Protein AF-A0A929VHF5-F1 (afdb_monomer_lite)

Foldseek 3Di:
DDDDDDDDPDDDDDDDDDDDDPPPPVNPPPDPLLVVLQVLLVLLLVLLVCLACVLLCVQPVVLCVVCVVVVQFDDLVSLVVSLVVLVVVLVVLVPRDLVSNLVNLVVVLVVVDPPDPVNVVVVVVSVVVSVQSVQSSVLSNVLSVLSSVLSVCCNVGGQDPVSVVSSVVSSVVSNVSSVPRRDDD

Secondary structure (DSSP, 8-state):
------------------------GGGG--SHHHHHHHHHHHHHHHHHHHTTTHHHIIIIIHHHHHTTTTTTB--HHHHHHHHHHHHHHHHHHHH--HHHHHHHHHHHHHHH--SSHHHHHHHHHHHHHHHHHHHHHHHHHHHHHHHHHHHHGGGGSB--HHHHHHHHHHHHHHHHHHHHH----

Sequence (185 aa):
MKSKGMVITILAGLILVGCQSQVTTDNRMKDSSLRENALEYDAYRKNVVDSEYTWYSKYINQYLVDIKEDSYKVNPNDIKSLIGELDSKIDEIKKLDTDKIKAAIDRESDAVSKNDKDDTKYKAEIKKVKANIGKNKESMLEILGMIRSGLELGQDGQFDQDDLKKISGIQSSLLKIYDENLKSY

Structure (mmCIF, N/CA/C/O backbone):
data_AF-A0A929VHF5-F1
#
_entry.id   AF-A0A929VHF5-F1
#
loop_
_atom_site.group_PDB
_atom_site.id
_atom_site.type_symbol
_atom_site.label_atom_id
_atom_site.label_alt_id
_atom_site.label_comp_id
_atom_site.label_asym_id
_atom_site.label_entity_id
_atom_site.label_seq_id
_atom_site.pdbx_PDB_ins_code
_atom_site.Cartn_x
_atom_site.Cartn_y
_atom_site.Cartn_z
_atom_site.occupancy
_atom_site.B_iso_or_equiv
_atom_site.auth_seq_id
_atom_site.auth_comp_id
_atom_site.auth_asym_id
_atom_site.auth_atom_id
_atom_site.pdbx_PDB_model_num
ATOM 1 N N . MET A 1 1 ? -19.177 33.542 -23.664 1.00 35.00 1 MET A N 1
ATOM 2 C CA . MET A 1 1 ? -19.050 32.081 -23.463 1.00 35.00 1 MET A CA 1
ATOM 3 C C . MET A 1 1 ? -18.486 31.445 -24.727 1.00 35.00 1 MET A C 1
ATOM 5 O O . MET A 1 1 ? -19.100 31.581 -25.775 1.00 35.00 1 MET A O 1
ATOM 9 N N . LYS A 1 2 ? -17.318 30.797 -24.650 1.00 30.22 2 LYS A N 1
ATOM 10 C CA . LYS A 1 2 ? -16.827 29.846 -25.662 1.00 30.22 2 LYS A CA 1
ATOM 11 C C . LYS A 1 2 ? -16.121 28.713 -24.917 1.00 30.22 2 LYS A C 1
ATOM 13 O O . LYS A 1 2 ? -14.945 28.831 -24.593 1.00 30.22 2 LYS A O 1
ATOM 18 N N . SER A 1 3 ? -16.862 27.660 -24.588 1.00 34.50 3 SER A N 1
ATOM 19 C CA . SER A 1 3 ? -16.294 26.392 -24.136 1.00 34.50 3 SER A CA 1
ATOM 20 C C . SER A 1 3 ? -15.732 25.663 -25.358 1.00 34.50 3 SER A C 1
ATOM 22 O O . SER A 1 3 ? -16.418 25.493 -26.364 1.00 34.50 3 SER A O 1
ATOM 24 N N . LYS A 1 4 ? -14.461 25.261 -25.301 1.00 39.31 4 LYS A N 1
ATOM 25 C CA . LYS A 1 4 ? -13.892 24.287 -26.237 1.00 39.31 4 LYS A CA 1
ATOM 26 C C . LYS A 1 4 ? -13.867 22.947 -25.513 1.00 39.31 4 LYS A C 1
ATOM 28 O O . LYS A 1 4 ? -13.033 22.737 -24.641 1.00 39.31 4 LYS A O 1
ATOM 33 N N . GLY A 1 5 ? -14.844 22.101 -25.833 1.00 34.25 5 GLY A N 1
ATOM 34 C CA . GLY A 1 5 ? -14.931 20.727 -25.355 1.00 34.25 5 GLY A CA 1
ATOM 35 C C . GLY A 1 5 ? -13.856 19.870 -26.014 1.00 34.25 5 GLY A C 1
ATOM 36 O O . GLY A 1 5 ? -13.724 19.852 -27.236 1.00 34.25 5 GLY A O 1
ATOM 37 N N . MET A 1 6 ? -13.070 19.201 -25.180 1.00 35.00 6 MET A N 1
ATOM 38 C CA . MET A 1 6 ? -12.092 18.193 -25.561 1.00 35.00 6 MET A CA 1
ATOM 39 C C . MET A 1 6 ? -12.852 16.903 -25.899 1.00 35.00 6 MET A C 1
ATOM 41 O O . MET A 1 6 ? -13.557 16.359 -25.052 1.00 35.00 6 MET A O 1
ATOM 45 N N . VAL A 1 7 ? -12.761 16.446 -27.149 1.00 36.31 7 VAL A N 1
ATOM 46 C CA . VAL A 1 7 ? -13.340 15.169 -27.584 1.00 36.31 7 VAL A CA 1
ATOM 47 C C . VAL A 1 7 ? -12.366 14.063 -27.190 1.00 36.31 7 VAL A C 1
ATOM 49 O O . VAL A 1 7 ? -11.288 13.942 -27.766 1.00 36.31 7 VAL A O 1
ATOM 52 N N . ILE A 1 8 ? -12.743 13.286 -26.177 1.00 35.72 8 ILE A N 1
ATOM 53 C CA . ILE A 1 8 ? -12.084 12.034 -25.807 1.00 35.72 8 ILE A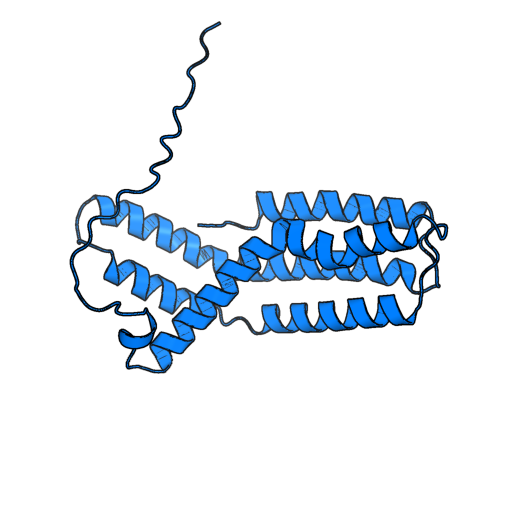 CA 1
ATOM 54 C C . ILE A 1 8 ? -12.595 10.970 -26.777 1.00 35.72 8 ILE A C 1
ATOM 56 O O . ILE A 1 8 ? -13.726 10.499 -26.660 1.00 35.72 8 ILE A O 1
ATOM 60 N N . THR A 1 9 ? -11.782 10.610 -27.766 1.00 40.25 9 THR A N 1
ATOM 61 C CA . THR A 1 9 ? -12.102 9.501 -28.668 1.00 40.25 9 THR A CA 1
ATOM 62 C C . THR A 1 9 ? -11.759 8.188 -27.970 1.00 40.25 9 THR A C 1
ATOM 64 O O . THR A 1 9 ? -10.618 7.733 -27.985 1.00 40.25 9 THR A O 1
ATOM 67 N N . ILE A 1 10 ? -12.769 7.593 -27.337 1.00 39.03 10 ILE A N 1
ATOM 68 C CA . ILE A 1 10 ? -12.766 6.207 -26.865 1.00 39.03 10 ILE A CA 1
ATOM 69 C C . ILE A 1 10 ? -12.702 5.307 -28.103 1.00 39.03 10 ILE A C 1
ATOM 71 O O . ILE A 1 10 ? -13.673 5.215 -28.853 1.00 39.03 10 ILE A O 1
ATOM 75 N N . LEU A 1 11 ? -11.562 4.656 -28.343 1.00 33.69 11 LEU A N 1
ATOM 76 C CA . LEU A 1 11 ? -11.431 3.663 -29.409 1.00 33.69 11 LEU A CA 1
ATOM 77 C C . LEU A 1 11 ? -11.708 2.267 -28.837 1.00 33.69 11 LEU A C 1
ATOM 79 O O . LEU A 1 11 ? -10.804 1.542 -28.425 1.00 33.69 11 LEU A O 1
ATOM 83 N N . ALA A 1 12 ? -12.989 1.906 -28.793 1.00 39.69 12 ALA A N 1
ATOM 84 C CA . ALA A 1 12 ? -13.427 0.539 -28.560 1.00 39.69 12 ALA A CA 1
ATOM 85 C C . ALA A 1 12 ? -13.439 -0.237 -29.891 1.00 39.69 12 ALA A C 1
ATOM 87 O O . ALA A 1 12 ? -14.216 0.074 -30.786 1.00 39.69 12 ALA A O 1
ATOM 88 N N . GLY A 1 13 ? -12.554 -1.236 -29.980 1.00 45.31 13 GLY A N 1
ATOM 89 C CA . GLY A 1 13 ? -12.719 -2.525 -30.664 1.00 45.31 13 GLY A CA 1
ATOM 90 C C . GLY A 1 13 ? -13.093 -2.572 -32.150 1.00 45.31 13 GLY A C 1
ATOM 91 O O . GLY A 1 13 ? -14.247 -2.383 -32.510 1.00 45.31 13 GLY A O 1
ATOM 92 N N . LEU A 1 14 ? -12.173 -3.088 -32.974 1.00 34.84 14 LEU A N 1
ATOM 93 C CA . LEU A 1 14 ? -12.534 -3.999 -34.065 1.00 34.84 14 LEU A CA 1
ATOM 94 C C . LEU A 1 14 ? -11.591 -5.207 -34.075 1.00 34.84 14 LEU A C 1
ATOM 96 O O . LEU A 1 14 ? -10.402 -5.112 -34.369 1.00 34.84 14 LEU A O 1
ATOM 100 N N . ILE A 1 15 ? -12.179 -6.348 -33.727 1.00 45.19 15 ILE A N 1
ATOM 101 C CA . ILE A 1 15 ? -11.661 -7.698 -33.921 1.00 45.19 15 ILE A CA 1
ATOM 102 C C . ILE A 1 15 ? -11.732 -7.996 -35.424 1.00 45.19 15 ILE A C 1
ATOM 104 O O . ILE A 1 15 ? -12.815 -7.966 -36.003 1.00 45.19 15 ILE A O 1
ATOM 108 N N . LEU A 1 16 ? -10.600 -8.336 -36.042 1.00 37.19 16 LEU A N 1
ATOM 109 C CA . LEU A 1 16 ? -10.570 -9.105 -37.285 1.00 37.19 16 LEU A CA 1
ATOM 110 C C . LEU A 1 16 ? -9.766 -10.378 -37.040 1.00 37.19 16 LEU A C 1
ATOM 112 O O . LEU A 1 16 ? -8.583 -10.357 -36.707 1.00 37.19 16 LEU A O 1
ATOM 116 N N . VAL A 1 17 ? -10.488 -11.486 -37.151 1.00 46.38 17 VAL A N 1
ATOM 117 C CA . VAL A 1 17 ? -10.052 -12.855 -36.916 1.00 46.38 17 VAL A CA 1
ATOM 118 C C . VAL A 1 17 ? -9.097 -13.270 -38.033 1.00 46.38 17 VAL A C 1
ATOM 120 O O . VAL A 1 17 ? -9.514 -13.533 -39.156 1.00 46.38 17 VAL A O 1
ATOM 123 N N . GLY A 1 18 ? -7.810 -13.349 -37.709 1.00 30.84 18 GLY A N 1
ATOM 124 C CA . GLY A 1 18 ? -6.845 -14.186 -38.408 1.00 30.84 18 GLY A CA 1
ATOM 125 C C . GLY A 1 18 ? -6.349 -15.231 -37.418 1.00 30.84 18 GLY A C 1
ATOM 126 O O . GLY A 1 18 ? -5.731 -14.875 -36.418 1.00 30.84 18 GLY A O 1
ATOM 127 N N . CYS A 1 19 ? -6.651 -16.507 -37.664 1.00 39.44 19 CYS A N 1
ATOM 128 C CA . CYS A 1 19 ? -6.093 -17.636 -36.923 1.00 39.44 19 CYS A CA 1
ATOM 129 C C . CYS A 1 19 ? -4.562 -17.654 -37.053 1.00 39.44 19 CYS A C 1
ATOM 131 O O . CYS A 1 19 ? -4.000 -18.339 -37.900 1.00 39.44 19 CYS A O 1
ATOM 133 N N . GLN A 1 20 ? -3.875 -16.934 -36.178 1.00 33.56 20 GLN A N 1
ATOM 134 C CA . GLN A 1 20 ? -2.571 -17.339 -35.689 1.00 33.56 20 GLN A CA 1
ATOM 135 C C . GLN A 1 20 ? -2.754 -17.621 -34.210 1.00 33.56 20 GLN A C 1
ATOM 137 O O . GLN A 1 20 ? -3.308 -16.800 -33.483 1.00 33.56 20 GLN A O 1
ATOM 142 N N . SER A 1 21 ? -2.374 -18.837 -33.820 1.00 33.28 21 SER A N 1
ATOM 143 C CA . SER A 1 21 ? -2.321 -19.345 -32.450 1.00 33.28 21 SER A CA 1
ATOM 144 C C . SER A 1 21 ? -2.238 -18.224 -31.416 1.00 33.28 21 SER A C 1
ATOM 146 O O . SER A 1 21 ? -1.318 -17.407 -31.496 1.00 33.28 21 SER A O 1
ATOM 148 N N . GLN A 1 22 ? -3.159 -18.205 -30.448 1.00 37.81 22 GLN A N 1
ATOM 149 C CA . GLN A 1 22 ? -3.020 -17.399 -29.238 1.00 37.81 22 GLN A CA 1
ATOM 150 C C . GLN A 1 22 ? -1.663 -17.718 -28.610 1.00 37.81 22 GLN A C 1
ATOM 152 O O . GLN A 1 22 ? -1.491 -18.704 -27.897 1.00 37.81 22 GLN A O 1
ATOM 157 N N . VAL A 1 23 ? -0.674 -16.883 -28.906 1.00 38.78 23 VAL A N 1
ATOM 158 C CA . VAL A 1 23 ? 0.553 -16.816 -28.136 1.00 38.78 23 VAL A CA 1
ATOM 159 C C . VAL A 1 23 ? 0.146 -16.065 -26.881 1.00 38.78 23 VAL A C 1
ATOM 161 O O . VAL A 1 23 ? 0.217 -14.839 -26.823 1.00 38.78 23 VAL A O 1
ATOM 164 N N . THR A 1 24 ? -0.379 -16.805 -25.906 1.00 39.81 24 THR A N 1
ATOM 165 C CA . THR A 1 24 ? -0.487 -16.311 -24.538 1.00 39.81 24 THR A CA 1
ATOM 166 C C . THR A 1 24 ? 0.893 -15.791 -24.141 1.00 39.81 24 THR A C 1
ATOM 168 O O . THR A 1 24 ? 1.917 -16.345 -24.548 1.00 39.81 24 THR A O 1
ATOM 171 N N . THR A 1 25 ? 0.942 -14.692 -23.396 1.00 46.59 25 THR A N 1
ATOM 172 C CA . THR A 1 25 ? 2.176 -14.024 -22.946 1.00 46.59 25 THR A CA 1
ATOM 173 C C . THR A 1 25 ? 3.191 -15.010 -22.336 1.00 46.59 25 THR A C 1
ATOM 175 O O . THR A 1 25 ? 4.399 -14.818 -22.460 1.00 46.59 25 THR A O 1
ATOM 178 N N . ASP A 1 26 ? 2.692 -16.131 -21.806 1.00 46.38 26 ASP A N 1
ATOM 179 C CA . ASP A 1 26 ? 3.427 -17.300 -21.312 1.00 46.38 26 ASP A CA 1
ATOM 180 C C . ASP A 1 26 ? 4.389 -17.940 -22.340 1.00 46.38 26 ASP A C 1
ATOM 182 O O . ASP A 1 26 ? 5.502 -18.329 -21.999 1.00 46.38 26 ASP A O 1
ATOM 186 N N . ASN A 1 27 ? 4.029 -17.989 -23.627 1.00 41.09 27 ASN A N 1
ATOM 187 C CA . ASN A 1 27 ? 4.840 -18.648 -24.662 1.00 41.09 27 ASN A CA 1
ATOM 188 C C . ASN A 1 27 ? 5.967 -17.769 -25.244 1.00 41.09 27 ASN A C 1
ATOM 190 O O . ASN A 1 27 ? 6.777 -18.260 -26.035 1.00 41.09 27 ASN A O 1
ATOM 194 N N . ARG A 1 28 ? 6.054 -16.479 -24.877 1.00 48.03 28 ARG A N 1
ATOM 195 C CA . ARG A 1 28 ? 7.104 -15.553 -25.360 1.00 48.03 28 ARG A CA 1
ATOM 196 C C . ARG A 1 28 ? 8.326 -15.448 -24.445 1.00 48.03 28 ARG A C 1
ATOM 198 O O . ARG A 1 28 ? 9.359 -14.952 -24.892 1.00 48.03 28 ARG A O 1
ATOM 205 N N . MET A 1 29 ? 8.253 -15.921 -23.202 1.00 54.25 29 MET A N 1
ATOM 206 C CA . MET A 1 29 ? 9.349 -15.814 -22.232 1.00 54.25 29 MET A CA 1
ATOM 207 C C . MET A 1 29 ? 9.887 -17.199 -21.864 1.00 54.25 29 MET A C 1
ATOM 209 O O . MET A 1 29 ? 9.527 -17.774 -20.845 1.00 54.25 29 MET A O 1
ATOM 213 N N . LYS A 1 30 ? 10.786 -17.735 -22.702 1.00 58.62 30 LYS A N 1
ATOM 214 C CA . LYS A 1 30 ? 11.552 -18.962 -22.396 1.00 58.62 30 LYS A CA 1
ATOM 215 C C . LYS A 1 30 ? 12.600 -18.771 -21.287 1.00 58.62 30 LYS A C 1
ATOM 217 O O . LYS A 1 30 ? 13.178 -19.750 -20.833 1.00 58.62 30 LYS A O 1
ATOM 222 N N . ASP A 1 31 ? 12.855 -17.531 -20.880 1.00 73.38 31 ASP A N 1
ATOM 223 C CA . ASP A 1 31 ? 13.838 -17.164 -19.862 1.00 73.38 31 ASP A CA 1
ATOM 224 C C . ASP A 1 31 ? 13.127 -16.842 -18.541 1.00 73.38 31 ASP A C 1
ATOM 226 O O . ASP A 1 31 ? 12.270 -15.952 -18.478 1.00 73.38 31 ASP A O 1
ATOM 230 N N . SER A 1 32 ? 13.485 -17.582 -17.492 1.00 75.12 32 SER A N 1
ATOM 231 C CA . SER A 1 32 ? 12.892 -17.470 -16.161 1.00 75.12 32 SER A CA 1
ATOM 232 C C . SER A 1 32 ? 13.081 -16.088 -15.540 1.00 75.12 32 SER A C 1
ATOM 234 O O . SER A 1 32 ? 12.165 -15.603 -14.882 1.00 75.12 32 SER A O 1
ATOM 236 N N . SER A 1 33 ? 14.215 -15.424 -15.784 1.00 78.56 33 SER A N 1
ATOM 237 C CA . SER A 1 33 ? 14.493 -14.097 -15.220 1.00 78.56 33 SER A CA 1
ATOM 238 C C . SER A 1 33 ? 13.604 -13.024 -15.848 1.00 78.56 33 SER A C 1
ATOM 240 O O . SER A 1 33 ? 13.108 -12.122 -15.176 1.00 78.56 33 SER A O 1
ATOM 242 N N . LEU A 1 34 ? 13.335 -13.149 -17.146 1.00 81.88 34 LEU A N 1
ATOM 243 C CA . LEU A 1 34 ? 12.497 -12.199 -17.873 1.00 81.88 34 LEU A CA 1
ATOM 244 C C . LEU A 1 34 ? 11.027 -12.322 -17.473 1.00 81.88 34 LEU A C 1
ATOM 246 O O . LEU A 1 34 ? 10.338 -11.308 -17.350 1.00 81.88 34 LEU A O 1
ATOM 250 N N . ARG A 1 35 ? 10.575 -13.554 -17.221 1.00 83.06 35 ARG A N 1
ATOM 251 C CA . ARG A 1 35 ? 9.251 -13.830 -16.657 1.00 83.06 35 ARG A CA 1
ATOM 252 C C . ARG A 1 35 ? 9.115 -13.259 -15.249 1.00 83.06 35 ARG A C 1
ATOM 254 O O . ARG A 1 35 ? 8.101 -12.643 -14.947 1.00 83.06 35 ARG A O 1
ATOM 261 N N . GLU A 1 36 ? 10.125 -13.449 -14.407 1.00 86.56 36 GLU A N 1
ATOM 262 C CA . GLU A 1 36 ? 10.135 -12.930 -13.039 1.00 86.56 36 GLU A CA 1
ATOM 263 C C . GLU A 1 36 ? 10.023 -11.400 -13.011 1.00 86.56 36 GLU A C 1
ATOM 265 O O . GLU A 1 36 ? 9.158 -10.864 -12.325 1.00 86.56 36 GLU A O 1
ATOM 270 N N . ASN A 1 37 ? 10.806 -10.696 -13.833 1.00 89.31 37 ASN A N 1
ATOM 271 C CA . ASN A 1 37 ? 10.740 -9.235 -13.918 1.00 89.31 37 ASN A CA 1
ATOM 272 C C . ASN A 1 37 ? 9.358 -8.737 -14.374 1.00 89.31 37 ASN A C 1
ATOM 274 O O . ASN A 1 37 ? 8.854 -7.745 -13.848 1.00 89.31 37 ASN A O 1
ATOM 278 N N . ALA A 1 38 ? 8.736 -9.420 -15.341 1.00 85.94 38 ALA A N 1
ATOM 279 C CA . ALA A 1 38 ? 7.400 -9.067 -15.817 1.00 85.94 38 ALA A CA 1
ATOM 280 C C . ALA A 1 38 ? 6.331 -9.253 -14.731 1.00 85.94 38 ALA A C 1
ATOM 282 O O . ALA A 1 38 ? 5.510 -8.362 -14.529 1.00 85.94 38 ALA A O 1
ATOM 283 N N . LEU A 1 39 ? 6.383 -10.368 -13.993 1.00 88.50 39 LEU A N 1
ATOM 284 C CA . LEU A 1 39 ? 5.479 -10.616 -12.867 1.00 88.50 39 LEU A CA 1
ATOM 285 C C . LEU A 1 39 ? 5.643 -9.561 -11.767 1.00 88.50 39 LEU A C 1
ATOM 287 O O . LEU A 1 39 ? 4.648 -9.085 -11.225 1.00 88.50 39 LEU A O 1
ATOM 291 N N . GLU A 1 40 ? 6.881 -9.158 -11.477 1.00 90.50 40 GLU A N 1
ATOM 292 C CA . GLU A 1 40 ? 7.173 -8.108 -10.500 1.00 90.50 40 GLU A CA 1
ATOM 293 C C . GLU A 1 40 ? 6.571 -6.760 -10.920 1.00 90.50 40 GLU A C 1
ATOM 295 O O . GLU A 1 40 ? 5.966 -6.040 -10.121 1.00 90.50 40 GLU A O 1
ATOM 300 N N . TYR A 1 41 ? 6.693 -6.423 -12.205 1.00 91.00 41 TYR A N 1
ATOM 301 C CA . TYR A 1 41 ? 6.122 -5.201 -12.753 1.00 91.00 41 TYR A CA 1
ATOM 302 C C . TYR A 1 41 ? 4.589 -5.227 -12.784 1.00 91.00 41 TYR A C 1
ATOM 304 O O . TYR A 1 41 ? 3.957 -4.224 -12.444 1.00 91.00 41 TYR A O 1
ATOM 312 N N . ASP A 1 42 ? 3.975 -6.365 -13.110 1.00 88.94 42 ASP A N 1
ATOM 313 C CA . ASP A 1 42 ? 2.523 -6.546 -13.037 1.00 88.94 42 ASP A CA 1
ATOM 314 C C . ASP A 1 42 ? 2.003 -6.393 -11.606 1.00 88.94 42 ASP A C 1
ATOM 316 O O . ASP A 1 42 ? 1.022 -5.677 -11.378 1.00 88.94 42 ASP A O 1
ATOM 320 N N . ALA A 1 43 ? 2.689 -7.001 -10.634 1.00 90.69 43 ALA A N 1
ATOM 321 C CA . ALA A 1 43 ? 2.373 -6.841 -9.220 1.00 90.69 43 ALA A CA 1
ATOM 322 C C . ALA A 1 43 ? 2.471 -5.369 -8.796 1.00 90.69 43 ALA A C 1
ATOM 324 O O . ALA A 1 43 ? 1.555 -4.848 -8.160 1.00 90.69 43 ALA A O 1
ATOM 325 N N . TYR A 1 44 ? 3.534 -4.668 -9.195 1.00 92.25 44 TYR A N 1
ATOM 326 C CA . TYR A 1 44 ? 3.684 -3.236 -8.938 1.00 92.25 44 TYR A CA 1
ATOM 327 C C . TYR A 1 44 ? 2.543 -2.407 -9.543 1.00 92.25 44 TYR A C 1
ATOM 329 O O . TYR A 1 44 ? 1.924 -1.622 -8.826 1.00 92.25 44 TYR A O 1
ATOM 337 N N . ARG A 1 45 ? 2.222 -2.590 -10.833 1.00 90.62 45 ARG A N 1
ATOM 338 C CA . ARG A 1 45 ? 1.147 -1.836 -11.505 1.00 90.62 45 ARG A CA 1
ATOM 339 C C . ARG A 1 45 ? -0.195 -2.049 -10.824 1.00 90.62 45 ARG A C 1
ATOM 341 O O . ARG A 1 45 ? -0.903 -1.081 -10.559 1.00 90.62 45 ARG A O 1
ATOM 348 N N . LYS A 1 46 ? -0.523 -3.305 -10.516 1.00 90.69 46 LYS A N 1
ATOM 349 C CA . LYS A 1 46 ? -1.754 -3.649 -9.805 1.00 90.69 46 LYS A CA 1
ATOM 350 C C . LYS A 1 46 ? -1.813 -2.958 -8.445 1.00 90.69 46 LYS A C 1
ATOM 352 O O . LYS A 1 46 ? -2.836 -2.383 -8.104 1.00 90.69 46 LYS A O 1
ATOM 357 N N . ASN A 1 47 ? -0.713 -2.974 -7.698 1.00 90.69 47 ASN A N 1
ATOM 358 C CA . ASN A 1 47 ? -0.650 -2.351 -6.382 1.00 90.69 47 ASN A CA 1
ATOM 359 C C . ASN A 1 47 ? -0.779 -0.828 -6.428 1.00 90.69 47 ASN A C 1
ATOM 361 O O . ASN A 1 47 ? -1.468 -0.270 -5.582 1.00 90.69 47 ASN A O 1
ATOM 365 N N . VAL A 1 48 ? -0.201 -0.164 -7.434 1.00 88.25 48 VAL A N 1
ATOM 366 C CA . VAL A 1 48 ? -0.423 1.275 -7.644 1.00 88.25 48 VAL A CA 1
ATOM 367 C C . VAL A 1 48 ? -1.911 1.552 -7.851 1.00 88.25 48 VAL A C 1
ATOM 369 O O . VAL A 1 48 ? -2.453 2.411 -7.170 1.00 88.25 48 VAL A O 1
ATOM 372 N N . VAL A 1 49 ? -2.595 0.792 -8.710 1.00 86.19 49 VAL A N 1
ATOM 373 C CA . VAL A 1 49 ? -4.041 0.966 -8.947 1.00 86.19 49 VAL A CA 1
ATOM 374 C C . VAL A 1 49 ? -4.865 0.673 -7.688 1.00 86.19 49 VAL A C 1
ATOM 376 O O . VAL A 1 49 ? -5.719 1.466 -7.303 1.00 86.19 49 VAL A O 1
ATOM 379 N N . ASP A 1 50 ? -4.597 -0.441 -7.005 1.00 87.69 50 ASP A N 1
ATOM 380 C CA . ASP A 1 50 ? -5.355 -0.833 -5.812 1.00 87.69 50 ASP A CA 1
ATOM 381 C C . ASP A 1 50 ? -5.125 0.124 -4.620 1.00 87.69 50 ASP A C 1
ATOM 383 O O . ASP A 1 50 ? -5.964 0.216 -3.719 1.00 87.69 50 ASP A O 1
ATOM 387 N N . SER A 1 51 ? -4.005 0.851 -4.604 1.00 83.31 51 SER A N 1
ATOM 388 C CA . SER A 1 51 ? -3.667 1.779 -3.520 1.00 83.31 51 SER A CA 1
ATOM 389 C C . SER A 1 51 ? -4.522 3.045 -3.462 1.00 83.31 51 SER A C 1
ATOM 391 O O . SER A 1 51 ? -4.441 3.755 -2.466 1.00 83.31 51 SER A O 1
ATOM 393 N N . GLU A 1 52 ? -5.356 3.305 -4.474 1.00 79.19 52 GLU A N 1
ATOM 394 C CA . GLU A 1 52 ? -6.267 4.453 -4.513 1.00 79.19 52 GLU A CA 1
ATOM 395 C C . GLU A 1 52 ? -7.356 4.359 -3.425 1.00 79.19 52 GLU A C 1
ATOM 397 O O . GLU A 1 52 ? -7.169 4.743 -2.272 1.00 79.19 52 GLU A O 1
ATOM 402 N N . TYR A 1 53 ? -8.518 3.810 -3.776 1.00 78.25 53 TYR A N 1
ATOM 403 C CA . TYR A 1 53 ? -9.630 3.607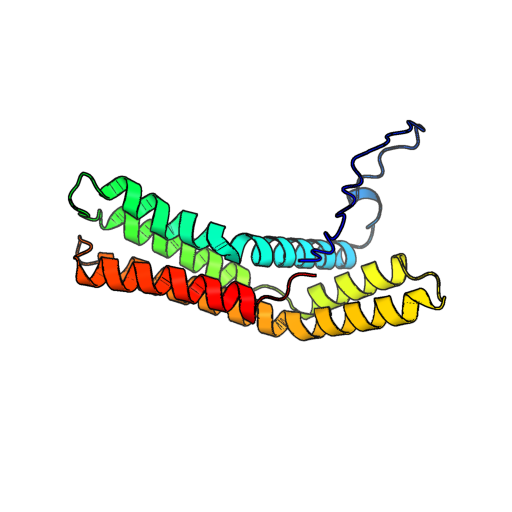 -2.855 1.00 78.25 53 TYR A CA 1
ATOM 404 C C . TYR A 1 53 ? -9.825 2.142 -2.494 1.00 78.25 53 TYR A C 1
ATOM 406 O O . TYR A 1 53 ? -10.502 1.854 -1.507 1.00 78.25 53 TYR A O 1
ATOM 414 N N . THR A 1 54 ? -9.249 1.205 -3.253 1.00 90.44 54 THR A N 1
ATOM 415 C CA . THR A 1 54 ? -9.526 -0.224 -3.075 1.00 90.44 54 THR A CA 1
ATOM 416 C C . THR A 1 54 ? -9.069 -0.698 -1.699 1.00 90.44 54 THR A C 1
ATOM 418 O O . THR A 1 54 ? -9.846 -1.339 -0.994 1.00 90.44 54 THR A O 1
ATOM 421 N N . TRP A 1 55 ? -7.855 -0.347 -1.263 1.00 93.81 55 TRP A N 1
ATOM 422 C CA . TRP A 1 55 ? -7.364 -0.747 0.062 1.00 93.81 55 TRP A CA 1
ATOM 423 C C . TRP A 1 55 ? -8.131 -0.088 1.206 1.00 93.81 55 TRP A C 1
ATOM 425 O O . TRP A 1 55 ? -8.550 -0.788 2.125 1.00 93.81 55 TRP A O 1
ATOM 435 N N . TYR A 1 56 ? -8.369 1.226 1.144 1.00 90.81 56 TYR A N 1
ATOM 436 C CA . TYR A 1 56 ? -9.173 1.909 2.163 1.00 90.81 56 TYR A CA 1
ATOM 437 C C . TYR A 1 56 ? -10.578 1.310 2.252 1.00 90.81 56 TYR A C 1
ATOM 439 O O . TYR A 1 56 ? -11.072 1.022 3.345 1.00 90.81 56 TYR A O 1
ATOM 447 N N . SER A 1 57 ? -11.205 1.074 1.096 1.00 89.56 57 SER A N 1
ATOM 448 C CA . SER A 1 57 ? -12.542 0.509 1.042 1.00 89.56 57 SER A CA 1
ATOM 449 C C . SER A 1 57 ? -12.580 -0.899 1.625 1.00 89.56 57 SER A C 1
ATOM 451 O O . SER A 1 57 ? -13.476 -1.204 2.408 1.00 89.56 57 SER A O 1
ATOM 453 N N . LYS A 1 58 ? -11.598 -1.735 1.264 1.00 92.38 58 LYS A N 1
ATOM 454 C CA . LYS A 1 58 ? -11.479 -3.115 1.737 1.00 92.38 58 LYS A CA 1
ATOM 455 C C . LYS A 1 58 ? -11.304 -3.176 3.254 1.00 92.38 58 LYS A C 1
ATOM 457 O O . LYS A 1 58 ? -12.001 -3.944 3.903 1.00 92.38 58 LYS A O 1
ATOM 462 N N . TYR A 1 59 ? -10.352 -2.420 3.800 1.00 92.56 59 TYR A N 1
ATOM 463 C CA . TYR A 1 59 ? -9.925 -2.605 5.187 1.00 92.56 59 TYR A CA 1
ATOM 464 C C . TYR A 1 59 ? -10.728 -1.773 6.187 1.00 92.56 59 TYR A C 1
ATOM 466 O O . TYR A 1 59 ? -11.024 -2.269 7.266 1.00 92.56 59 TYR A O 1
ATOM 474 N N . ILE A 1 60 ? -11.087 -0.531 5.848 1.00 91.75 60 ILE A N 1
ATOM 475 C CA . ILE A 1 60 ? -11.771 0.384 6.774 1.00 91.75 60 ILE A CA 1
ATOM 476 C C . ILE A 1 60 ? -13.238 0.565 6.399 1.00 91.75 60 ILE A C 1
ATOM 478 O O . ILE A 1 60 ? -14.107 0.310 7.227 1.00 91.75 60 ILE A O 1
ATOM 482 N N . ASN A 1 61 ? -13.530 1.032 5.180 1.00 92.44 61 ASN A N 1
ATOM 483 C CA . ASN A 1 61 ? -14.880 1.505 4.850 1.00 92.44 61 ASN A CA 1
ATOM 484 C C . ASN A 1 61 ? -15.926 0.396 4.982 1.00 92.44 61 ASN A C 1
ATOM 486 O O . ASN A 1 61 ? -16.956 0.602 5.614 1.00 92.44 61 ASN A O 1
ATOM 490 N N . GLN A 1 62 ? -15.649 -0.780 4.409 1.00 92.88 62 GLN A N 1
ATOM 491 C CA . GLN A 1 62 ? -16.576 -1.905 4.478 1.00 92.88 62 GLN A CA 1
ATOM 492 C C . GLN A 1 62 ? -16.817 -2.325 5.930 1.00 92.88 62 GLN A C 1
ATOM 494 O O . GLN A 1 62 ? -17.964 -2.451 6.342 1.00 92.88 62 GLN A O 1
ATOM 499 N N . TYR A 1 63 ? -15.752 -2.427 6.728 1.00 93.31 63 TYR A N 1
ATOM 500 C CA . TYR A 1 63 ? -15.873 -2.792 8.135 1.00 93.31 63 TYR A CA 1
ATOM 501 C C . TYR A 1 63 ? -16.707 -1.777 8.930 1.00 93.31 63 TYR A C 1
ATOM 503 O O . TYR A 1 63 ? -17.596 -2.168 9.679 1.00 93.31 63 TYR A O 1
ATOM 511 N N . LEU A 1 64 ? -16.487 -0.472 8.724 1.00 93.44 64 LEU A N 1
ATOM 512 C CA . LEU A 1 64 ? -17.287 0.581 9.361 1.00 93.44 64 LEU A CA 1
ATOM 513 C C . LEU A 1 64 ? -18.764 0.537 8.961 1.00 93.44 64 LEU A C 1
ATOM 515 O O . LEU A 1 64 ? -19.622 0.857 9.782 1.00 93.44 64 LEU A O 1
ATOM 519 N N . VAL A 1 65 ? -19.064 0.181 7.709 1.00 94.50 65 VAL A N 1
ATOM 520 C CA . VAL A 1 65 ? -20.441 -0.019 7.241 1.00 94.50 65 VAL A CA 1
ATOM 521 C C . VAL A 1 65 ? -21.082 -1.196 7.971 1.00 94.50 65 VAL A C 1
ATOM 523 O O . VAL A 1 65 ? -22.209 -1.057 8.446 1.00 94.50 65 VAL A O 1
ATOM 526 N N . ASP A 1 66 ? -20.359 -2.306 8.109 1.00 93.62 66 ASP A N 1
ATOM 527 C CA . ASP A 1 66 ? -20.872 -3.543 8.700 1.00 93.62 66 ASP A CA 1
ATOM 528 C C . ASP A 1 66 ? -21.220 -3.382 10.191 1.00 93.62 66 ASP A C 1
ATOM 530 O O . ASP A 1 66 ? -22.226 -3.918 10.649 1.00 93.62 66 ASP A O 1
ATOM 534 N N . ILE A 1 67 ? -20.448 -2.589 10.943 1.00 94.31 67 ILE A N 1
ATOM 535 C CA . ILE A 1 67 ? -20.656 -2.381 12.392 1.00 94.31 67 ILE A CA 1
ATOM 536 C C . ILE A 1 67 ? -21.496 -1.141 12.738 1.00 94.31 67 ILE A C 1
ATOM 538 O O . ILE A 1 67 ? -21.681 -0.813 13.914 1.00 94.31 67 ILE A O 1
ATOM 542 N N . LYS A 1 68 ? -21.983 -0.401 11.734 1.00 94.00 68 LYS A N 1
ATOM 543 C CA . LYS A 1 68 ? -22.688 0.873 11.943 1.00 94.00 68 LYS A CA 1
ATOM 544 C C . LYS A 1 68 ? -23.957 0.710 12.782 1.00 94.00 68 LYS A C 1
ATOM 546 O O . LYS A 1 68 ? -24.196 1.505 13.691 1.00 94.00 68 LYS A O 1
ATOM 551 N N . GLU A 1 69 ? -24.759 -0.308 12.480 1.00 93.69 69 GLU A N 1
ATOM 552 C CA . GLU A 1 69 ? -26.012 -0.593 13.197 1.00 93.69 69 GLU A CA 1
ATOM 553 C C . GLU A 1 69 ? -25.750 -1.044 14.645 1.00 93.69 69 GLU A C 1
ATOM 555 O O . GLU A 1 69 ? -26.541 -0.760 15.544 1.00 93.69 69 GLU A O 1
ATOM 560 N N . ASP A 1 70 ? -24.571 -1.614 14.906 1.00 93.38 70 ASP A N 1
ATOM 561 C CA . ASP A 1 70 ? -24.105 -1.992 16.243 1.00 93.38 70 ASP A CA 1
ATOM 562 C C . ASP A 1 70 ? -23.462 -0.823 17.006 1.00 93.38 70 ASP A C 1
ATOM 564 O O . ASP A 1 70 ? -22.711 -1.016 17.966 1.00 93.38 70 ASP A O 1
ATOM 568 N N . SER A 1 71 ? -23.776 0.417 16.610 1.00 93.81 71 SER A N 1
ATOM 569 C CA . SER A 1 71 ? -23.224 1.641 17.205 1.00 93.81 71 SER A CA 1
ATOM 570 C C . SE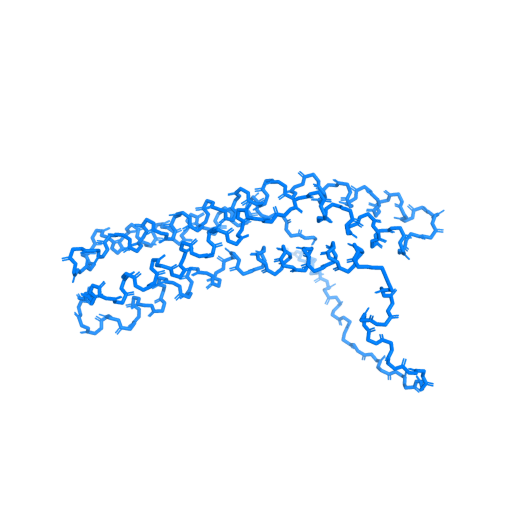R A 1 71 ? -21.693 1.668 17.182 1.00 93.81 71 SER A C 1
ATOM 572 O O . SER A 1 71 ? -21.072 2.150 18.126 1.00 93.81 71 SER A O 1
ATOM 574 N N . TYR A 1 72 ? -21.095 1.127 16.116 1.00 95.62 72 TYR A N 1
ATOM 575 C CA . TYR A 1 72 ? -19.646 1.033 15.926 1.00 95.62 72 TYR A CA 1
ATOM 576 C C . TYR A 1 72 ? -18.907 0.235 17.006 1.00 95.62 72 TYR A C 1
ATOM 578 O O . TYR A 1 72 ? -17.710 0.436 17.227 1.00 95.62 72 TYR A O 1
ATOM 586 N N . LYS A 1 73 ? -19.596 -0.699 17.670 1.00 96.69 73 LYS A N 1
ATOM 587 C CA . LYS A 1 73 ? -18.934 -1.697 18.510 1.00 96.69 73 LYS A CA 1
ATOM 588 C C . LYS A 1 73 ? -18.074 -2.603 17.645 1.00 96.69 73 LYS A C 1
ATOM 590 O O . LYS A 1 73 ? -18.495 -3.079 16.596 1.00 96.69 73 LYS A O 1
ATOM 595 N N . VAL A 1 74 ? -16.866 -2.852 18.118 1.00 95.62 74 VAL A N 1
ATOM 596 C CA . VAL A 1 74 ? -15.857 -3.612 17.400 1.00 95.62 74 VAL A CA 1
ATOM 597 C C . VAL A 1 74 ? -15.729 -4.993 18.013 1.00 95.62 74 VAL A C 1
ATOM 599 O O . VAL A 1 74 ? -15.553 -5.145 19.221 1.00 95.62 74 VAL A O 1
ATOM 602 N N . ASN A 1 75 ? -15.729 -6.009 17.157 1.00 94.12 75 ASN A N 1
ATOM 603 C CA . ASN A 1 75 ? -15.247 -7.325 17.530 1.00 94.12 75 ASN A CA 1
ATOM 604 C C . ASN A 1 75 ? -13.705 -7.328 17.492 1.00 94.12 75 ASN A C 1
ATOM 606 O O . ASN A 1 75 ? -13.116 -7.158 16.419 1.00 94.12 75 ASN A O 1
ATOM 610 N N . PRO A 1 76 ? -13.016 -7.559 18.626 1.00 91.50 76 PRO A N 1
ATOM 611 C CA . PRO A 1 76 ? -11.555 -7.522 18.667 1.00 91.50 76 PRO A CA 1
ATOM 612 C C . PRO A 1 76 ? -10.882 -8.551 17.750 1.00 91.50 76 PRO A C 1
ATOM 614 O O . PRO A 1 76 ? -9.746 -8.342 17.324 1.00 91.50 76 PRO A O 1
ATOM 617 N N . ASN A 1 77 ? -11.552 -9.669 17.451 1.00 94.38 77 ASN A N 1
ATOM 618 C CA . ASN A 1 77 ? -11.013 -10.683 16.545 1.00 94.38 77 ASN A CA 1
ATOM 619 C C . ASN A 1 77 ? -11.030 -10.208 15.089 1.00 94.38 77 ASN A C 1
ATOM 621 O O . ASN A 1 77 ? -10.070 -10.466 14.364 1.00 94.38 77 ASN A O 1
ATOM 625 N N . ASP A 1 78 ? -12.063 -9.464 14.691 1.00 93.88 78 ASP A N 1
ATOM 626 C CA . ASP A 1 78 ? -12.202 -8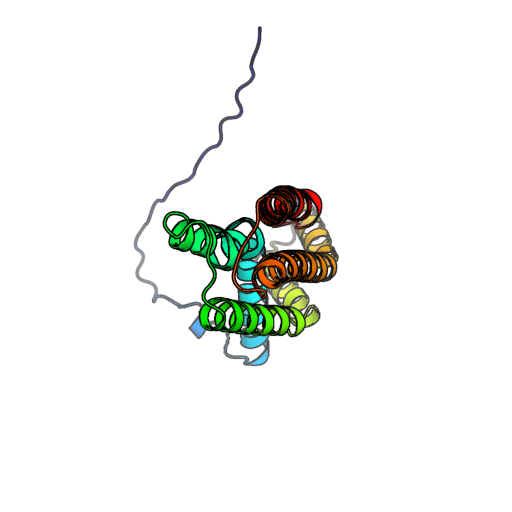.961 13.324 1.00 93.88 78 ASP A CA 1
ATOM 627 C C . ASP A 1 78 ? -11.142 -7.888 13.049 1.00 93.88 78 ASP A C 1
ATOM 629 O O . ASP A 1 78 ? -10.408 -7.987 12.065 1.00 93.88 78 ASP A O 1
ATOM 633 N N . ILE A 1 79 ? -10.942 -6.943 13.979 1.00 94.31 79 ILE A N 1
ATOM 634 C CA . ILE A 1 79 ? -9.858 -5.949 13.869 1.00 94.31 79 ILE A CA 1
ATOM 635 C C . ILE A 1 79 ? -8.477 -6.605 13.839 1.00 94.31 79 ILE A C 1
ATOM 637 O O . ILE A 1 79 ? -7.644 -6.229 13.015 1.00 94.31 79 ILE A O 1
ATOM 641 N N . LYS A 1 80 ? -8.211 -7.607 14.687 1.00 94.38 80 LYS A N 1
ATOM 642 C CA . LYS A 1 80 ? -6.930 -8.333 14.646 1.00 94.38 80 LYS A CA 1
ATOM 643 C C . LYS A 1 80 ? -6.710 -9.031 13.306 1.00 94.38 80 LYS A C 1
ATOM 645 O O . LYS A 1 80 ? -5.593 -8.998 12.793 1.00 94.38 80 LYS A O 1
ATOM 650 N N . SER A 1 81 ? -7.754 -9.637 12.740 1.00 95.88 81 SER A N 1
ATOM 651 C CA . SER A 1 81 ? -7.685 -10.275 11.423 1.00 95.88 81 SER A CA 1
ATOM 652 C C . SER A 1 81 ? -7.385 -9.253 10.325 1.00 95.88 81 SER A C 1
ATOM 654 O O . SER A 1 81 ? -6.457 -9.451 9.543 1.00 95.88 81 SER A O 1
ATOM 656 N N . LEU A 1 82 ? -8.103 -8.124 10.309 1.00 96.00 82 LEU A N 1
ATOM 657 C CA . LEU A 1 82 ? -7.898 -7.047 9.336 1.00 96.00 82 LEU A CA 1
ATOM 658 C C . LEU A 1 82 ? -6.489 -6.450 9.423 1.00 96.00 82 LEU A C 1
ATOM 660 O O . LEU A 1 82 ? -5.852 -6.236 8.393 1.00 96.00 82 LEU A O 1
ATOM 664 N N . ILE A 1 83 ? -5.973 -6.232 10.637 1.00 96.31 83 ILE A N 1
ATOM 665 C CA . ILE A 1 83 ? -4.592 -5.777 10.844 1.00 96.31 83 ILE A CA 1
ATOM 666 C C . ILE A 1 83 ? -3.596 -6.819 10.319 1.00 96.31 83 ILE A C 1
ATOM 668 O O . ILE A 1 83 ? -2.654 -6.447 9.627 1.00 96.31 83 ILE A O 1
ATOM 672 N N . GLY A 1 84 ? -3.813 -8.114 10.566 1.00 96.94 84 GLY A N 1
ATOM 673 C CA . GLY A 1 84 ? -2.939 -9.175 10.051 1.00 96.94 84 GLY A CA 1
ATOM 674 C C . GLY A 1 84 ? -2.914 -9.264 8.518 1.00 96.94 84 GLY A C 1
ATOM 675 O O . GLY A 1 84 ? -1.849 -9.444 7.916 1.00 96.94 84 GLY A O 1
ATOM 676 N N . GLU A 1 85 ? -4.065 -9.090 7.862 1.00 97.00 85 GLU A N 1
ATOM 677 C CA . GLU A 1 85 ? -4.131 -8.979 6.399 1.00 97.00 85 GLU A CA 1
ATOM 678 C C . GLU A 1 85 ? -3.384 -7.743 5.885 1.00 97.00 85 GLU A C 1
ATOM 680 O O . GLU A 1 85 ? -2.659 -7.815 4.888 1.00 97.00 85 GLU A O 1
ATOM 685 N N . LEU A 1 86 ? -3.547 -6.610 6.569 1.00 96.44 86 LEU A N 1
ATOM 686 C CA . LEU A 1 86 ? -2.901 -5.359 6.204 1.00 96.44 86 LEU A CA 1
ATOM 687 C C . LEU A 1 86 ? -1.379 -5.424 6.383 1.00 96.44 86 LEU A C 1
ATOM 689 O O . LEU A 1 86 ? -0.647 -4.988 5.497 1.00 96.44 86 LEU A O 1
ATOM 693 N N . ASP A 1 87 ? -0.895 -6.024 7.470 1.00 97.12 87 ASP A N 1
ATOM 694 C CA . ASP A 1 87 ? 0.532 -6.251 7.716 1.00 97.12 87 ASP A CA 1
ATOM 695 C C . ASP A 1 87 ? 1.135 -7.157 6.628 1.00 97.12 87 ASP A C 1
ATOM 697 O O . ASP A 1 87 ? 2.196 -6.858 6.074 1.00 97.12 87 ASP A O 1
ATOM 701 N N . SER A 1 88 ? 0.407 -8.205 6.223 1.00 97.44 88 SER A N 1
ATOM 702 C CA . SER A 1 88 ? 0.807 -9.057 5.094 1.00 97.44 88 SER A CA 1
ATOM 703 C C . SER A 1 88 ? 0.908 -8.261 3.789 1.00 97.44 88 SER A C 1
ATOM 705 O O . SER A 1 88 ? 1.835 -8.467 3.000 1.00 97.44 88 SER A O 1
ATOM 707 N N . LYS A 1 89 ? -0.012 -7.313 3.566 1.00 97.06 89 LYS A N 1
ATOM 708 C CA . LYS A 1 89 ? 0.019 -6.428 2.397 1.00 97.06 89 LYS A CA 1
ATOM 709 C C . LYS A 1 89 ? 1.191 -5.448 2.441 1.00 97.06 89 LYS A C 1
ATOM 711 O O . LYS A 1 89 ? 1.849 -5.240 1.425 1.00 97.06 89 LYS A O 1
ATOM 716 N N . ILE A 1 90 ? 1.488 -4.876 3.605 1.00 97.06 90 ILE A N 1
ATOM 717 C CA . ILE A 1 90 ? 2.664 -4.022 3.817 1.00 97.06 90 ILE A CA 1
ATOM 718 C C . ILE A 1 90 ? 3.941 -4.791 3.463 1.00 97.06 90 ILE A C 1
ATOM 720 O O . ILE A 1 90 ? 4.805 -4.263 2.761 1.00 97.06 90 ILE A O 1
ATOM 724 N N . ASP A 1 91 ? 4.053 -6.043 3.901 1.00 97.06 91 ASP A N 1
ATOM 725 C CA . ASP A 1 91 ? 5.210 -6.882 3.600 1.00 97.06 91 ASP A CA 1
ATOM 726 C C . ASP A 1 91 ? 5.314 -7.252 2.116 1.00 97.06 91 ASP A C 1
ATOM 728 O O . ASP A 1 91 ? 6.425 -7.291 1.584 1.00 97.06 91 ASP A O 1
ATOM 732 N N . GLU A 1 92 ? 4.190 -7.473 1.427 1.00 95.88 92 GLU A N 1
ATOM 733 C CA . GLU A 1 92 ? 4.152 -7.623 -0.036 1.00 95.88 92 GLU A CA 1
ATOM 734 C C . GLU A 1 92 ? 4.757 -6.389 -0.725 1.00 95.88 92 GLU A C 1
ATOM 736 O O . GLU A 1 92 ? 5.696 -6.520 -1.509 1.00 95.88 92 GLU A O 1
ATOM 741 N N . ILE A 1 93 ? 4.294 -5.180 -0.376 1.00 96.75 93 ILE A N 1
ATOM 742 C CA . ILE A 1 93 ? 4.805 -3.935 -0.971 1.00 96.75 93 ILE A CA 1
ATOM 743 C C . ILE A 1 93 ? 6.285 -3.724 -0.640 1.00 96.75 93 ILE A C 1
ATOM 745 O O . ILE A 1 93 ? 7.063 -3.351 -1.519 1.00 96.75 93 ILE A O 1
ATOM 749 N N . LYS A 1 94 ? 6.719 -3.995 0.599 1.00 96.50 94 LYS A N 1
ATOM 750 C CA . LYS A 1 94 ? 8.136 -3.901 0.997 1.00 96.50 94 LYS A CA 1
ATOM 751 C C . LYS A 1 94 ? 9.033 -4.814 0.168 1.00 96.50 94 LYS A C 1
ATOM 753 O O . LYS A 1 94 ? 10.159 -4.415 -0.136 1.00 96.50 94 LYS A O 1
ATOM 758 N N . LYS A 1 95 ? 8.551 -6.002 -0.201 1.00 96.19 95 LYS A N 1
ATOM 759 C CA . LYS A 1 95 ? 9.311 -6.991 -0.976 1.00 96.19 95 LYS A CA 1
ATOM 760 C C . LYS A 1 95 ? 9.418 -6.662 -2.463 1.00 96.19 95 LYS A C 1
ATOM 762 O O . LYS A 1 95 ? 10.292 -7.240 -3.097 1.00 96.19 95 LYS A O 1
ATOM 767 N N . LEU A 1 96 ? 8.625 -5.713 -2.982 1.00 95.00 96 LEU A N 1
ATOM 768 C CA . LEU A 1 96 ? 8.702 -5.314 -4.389 1.00 95.00 96 LEU A CA 1
ATOM 769 C C . LEU A 1 96 ? 10.125 -4.899 -4.784 1.00 95.00 96 LEU A C 1
ATOM 771 O O . LEU A 1 96 ? 10.694 -3.966 -4.198 1.00 95.00 96 LEU A O 1
ATOM 775 N N . ASP A 1 97 ? 10.680 -5.556 -5.794 1.00 95.00 97 ASP A N 1
ATOM 776 C CA . ASP A 1 97 ? 12.028 -5.316 -6.298 1.00 95.00 97 ASP A CA 1
ATOM 777 C C . ASP A 1 97 ? 12.013 -4.216 -7.367 1.00 95.00 97 ASP A C 1
ATOM 779 O O . ASP A 1 97 ? 11.650 -4.417 -8.530 1.00 95.00 97 ASP A O 1
ATOM 783 N N . THR A 1 98 ? 12.439 -3.012 -6.974 1.00 94.19 98 THR A N 1
ATOM 784 C CA . THR A 1 98 ? 12.405 -1.848 -7.869 1.00 94.19 98 THR A CA 1
ATOM 785 C C . THR A 1 98 ? 13.314 -1.993 -9.083 1.00 94.19 98 THR A C 1
ATOM 787 O O . THR A 1 98 ? 13.058 -1.344 -10.096 1.00 94.19 98 THR A O 1
ATOM 790 N N . ASP A 1 99 ? 14.366 -2.807 -9.007 1.00 94.56 99 ASP A N 1
ATOM 791 C CA . ASP A 1 99 ? 15.308 -2.970 -10.110 1.00 94.56 99 ASP A CA 1
ATOM 792 C C . ASP A 1 99 ? 14.776 -3.966 -11.139 1.00 94.56 99 ASP A C 1
ATOM 794 O O . ASP A 1 99 ? 14.841 -3.686 -12.339 1.00 94.56 99 ASP A O 1
ATOM 798 N N . LYS A 1 100 ? 14.120 -5.045 -10.694 1.00 93.56 100 LYS A N 1
ATOM 799 C CA . LYS A 1 100 ? 13.372 -5.944 -11.592 1.00 93.56 100 LYS A CA 1
ATOM 800 C C . LYS A 1 100 ? 12.238 -5.223 -12.314 1.00 93.56 100 LYS A C 1
ATOM 802 O O . LYS A 1 100 ? 12.083 -5.388 -13.524 1.00 93.56 100 LYS A O 1
ATOM 807 N N . ILE A 1 101 ? 11.510 -4.352 -11.611 1.00 92.38 101 ILE A N 1
ATOM 808 C CA . ILE A 1 101 ? 10.454 -3.519 -12.208 1.00 92.38 101 ILE A CA 1
ATOM 809 C C . ILE A 1 101 ? 11.037 -2.588 -13.283 1.00 92.38 101 ILE A C 1
ATOM 811 O O . ILE A 1 101 ? 10.524 -2.520 -14.402 1.00 92.38 101 ILE A O 1
ATOM 815 N N . LYS A 1 102 ? 12.142 -1.889 -12.983 1.00 93.38 102 LYS A N 1
ATOM 816 C CA . LYS A 1 102 ? 12.837 -1.028 -13.958 1.00 93.38 102 LYS A CA 1
ATOM 817 C C . LYS A 1 102 ? 13.306 -1.818 -15.182 1.00 93.38 102 LYS A C 1
ATOM 819 O O . LYS A 1 102 ? 13.157 -1.318 -16.294 1.00 93.38 102 LYS A O 1
ATOM 824 N N . ALA A 1 103 ? 13.846 -3.020 -14.981 1.00 91.38 103 ALA A N 1
ATOM 825 C CA . ALA A 1 103 ? 14.324 -3.884 -16.058 1.00 91.38 103 ALA A CA 1
ATOM 826 C C . ALA A 1 103 ? 13.180 -4.400 -16.949 1.00 91.38 103 ALA A C 1
ATOM 828 O O . ALA A 1 103 ? 13.337 -4.484 -18.167 1.00 91.38 103 ALA A O 1
ATOM 829 N N . ALA A 1 104 ? 12.016 -4.710 -16.369 1.00 89.31 104 ALA A N 1
ATOM 830 C CA . ALA A 1 104 ? 10.820 -5.068 -17.133 1.00 89.31 104 ALA A CA 1
ATOM 831 C C . ALA A 1 104 ? 10.350 -3.911 -18.025 1.00 89.31 104 ALA A C 1
ATOM 833 O O . ALA A 1 104 ? 10.065 -4.117 -19.203 1.00 89.31 104 ALA A O 1
ATOM 834 N N . ILE A 1 105 ? 10.343 -2.688 -17.485 1.00 88.12 105 ILE A N 1
ATOM 835 C CA . ILE A 1 105 ? 9.984 -1.479 -18.235 1.00 88.12 105 ILE A CA 1
ATOM 836 C C . ILE A 1 105 ? 10.968 -1.213 -19.379 1.00 88.12 105 ILE A C 1
ATOM 838 O O . ILE A 1 105 ? 10.531 -0.896 -20.482 1.00 88.12 105 ILE A O 1
ATOM 842 N N . ASP A 1 106 ? 12.277 -1.361 -19.146 1.00 86.75 106 ASP A N 1
ATOM 843 C CA . ASP A 1 106 ? 13.284 -1.212 -20.208 1.00 86.75 106 ASP A CA 1
ATOM 844 C C . ASP A 1 106 ? 13.019 -2.190 -21.354 1.00 86.75 106 ASP A C 1
ATOM 846 O O . ASP A 1 106 ? 12.998 -1.801 -22.519 1.00 86.75 106 ASP A O 1
ATOM 850 N N . ARG A 1 107 ? 12.715 -3.447 -21.019 1.00 84.31 107 ARG A N 1
ATOM 851 C CA . ARG A 1 107 ? 12.402 -4.477 -22.009 1.00 84.31 107 ARG A CA 1
ATOM 852 C C . ARG A 1 107 ? 11.128 -4.174 -22.797 1.00 84.31 107 ARG A C 1
ATOM 854 O O . ARG A 1 107 ? 11.121 -4.357 -24.012 1.00 84.31 107 ARG A O 1
ATOM 861 N N . GLU A 1 108 ? 10.050 -3.763 -22.127 1.00 82.00 108 GLU A N 1
ATOM 862 C CA . GLU A 1 108 ? 8.812 -3.357 -22.807 1.00 82.00 108 GLU A CA 1
ATOM 863 C C . GLU A 1 108 ? 9.067 -2.155 -23.728 1.00 82.00 108 GLU A C 1
ATOM 865 O O . GLU A 1 108 ? 8.624 -2.159 -24.875 1.00 82.00 108 GLU A O 1
ATOM 870 N N . SER A 1 109 ? 9.847 -1.174 -23.265 1.00 82.31 109 SER A N 1
ATOM 871 C CA . SER A 1 109 ? 10.228 0.002 -24.049 1.00 82.31 109 SER A CA 1
ATOM 872 C C . SER A 1 109 ? 11.031 -0.364 -25.298 1.00 82.31 109 SER A C 1
ATOM 874 O O . SER A 1 109 ? 10.702 0.088 -26.396 1.00 82.31 109 SER A O 1
ATOM 876 N N . ASP A 1 110 ? 12.050 -1.210 -25.161 1.00 81.38 110 ASP A N 1
ATOM 877 C CA . ASP A 1 110 ? 12.886 -1.655 -26.280 1.00 81.38 110 ASP A CA 1
ATOM 878 C C . ASP A 1 110 ? 12.096 -2.484 -27.301 1.00 81.38 110 ASP A C 1
ATOM 880 O O . ASP A 1 110 ? 12.351 -2.393 -28.501 1.00 81.38 110 ASP A O 1
ATOM 884 N N . ALA A 1 111 ? 11.106 -3.261 -26.851 1.00 76.69 111 ALA A N 1
ATOM 885 C CA . ALA A 1 111 ? 10.247 -4.047 -27.735 1.00 76.69 111 ALA A CA 1
ATOM 886 C C . ALA A 1 111 ? 9.278 -3.187 -28.570 1.00 76.69 111 ALA A C 1
ATOM 888 O O . ALA A 1 111 ? 8.842 -3.623 -29.637 1.00 76.69 111 ALA A O 1
ATOM 889 N N . VAL A 1 112 ? 8.917 -1.995 -28.082 1.00 73.00 112 VAL A N 1
ATOM 890 C CA . VAL A 1 112 ? 7.961 -1.080 -28.734 1.00 73.00 112 VAL A CA 1
ATOM 891 C C . VAL A 1 112 ? 8.666 -0.009 -29.585 1.00 73.00 112 VAL A C 1
ATOM 893 O O . VAL A 1 112 ? 8.079 0.490 -30.546 1.00 73.00 112 VAL A O 1
ATOM 896 N N . SER A 1 113 ? 9.924 0.312 -29.269 1.00 72.06 113 SER A N 1
ATOM 897 C CA . SER A 1 113 ? 10.776 1.303 -29.946 1.00 72.06 113 SER A CA 1
ATOM 898 C C . SER A 1 113 ? 10.968 0.995 -31.444 1.00 72.06 113 SER A C 1
ATOM 900 O O . SER A 1 113 ? 11.414 -0.090 -31.817 1.00 72.06 113 SER A O 1
ATOM 902 N N . LYS A 1 114 ? 10.672 1.967 -32.321 1.00 73.81 114 LYS A N 1
ATOM 903 C CA . LYS A 1 114 ? 10.907 1.886 -33.785 1.00 73.81 114 LYS A CA 1
ATOM 904 C C . LYS A 1 114 ? 12.159 2.644 -34.256 1.00 73.81 114 LYS A C 1
ATOM 906 O O . LYS A 1 114 ? 12.478 2.644 -35.442 1.00 73.81 114 LYS A O 1
ATOM 911 N N . ASN A 1 115 ? 12.875 3.261 -33.321 1.00 69.88 115 ASN A N 1
ATOM 912 C CA . ASN A 1 115 ? 13.999 4.186 -33.466 1.00 69.88 115 ASN A CA 1
ATOM 913 C C . ASN A 1 115 ? 13.712 5.407 -34.359 1.00 69.88 115 ASN A C 1
ATOM 915 O O . ASN A 1 115 ? 14.557 5.811 -35.158 1.00 69.88 115 ASN A O 1
ATOM 919 N N . ASP A 1 116 ? 12.538 6.023 -34.203 1.00 68.75 116 ASP A N 1
ATOM 920 C CA . ASP A 1 116 ? 12.139 7.239 -34.924 1.00 68.75 116 ASP A CA 1
ATOM 921 C C . ASP A 1 116 ? 12.000 8.483 -34.005 1.00 68.75 116 ASP A C 1
ATOM 923 O O . ASP A 1 116 ? 12.570 8.554 -32.915 1.00 68.75 116 ASP A O 1
ATOM 927 N N . LYS A 1 117 ? 11.322 9.544 -34.465 1.00 61.62 117 LYS A N 1
ATOM 928 C CA . LYS A 1 117 ? 11.167 10.787 -33.684 1.00 61.62 117 LYS A CA 1
ATOM 929 C C . LYS A 1 117 ? 10.193 10.637 -32.510 1.00 61.62 117 LYS A C 1
ATOM 931 O O . LYS A 1 117 ? 10.401 11.289 -31.484 1.00 61.62 117 LYS A O 1
ATOM 936 N N . ASP A 1 118 ? 9.179 9.783 -32.630 1.00 68.25 118 ASP A N 1
ATOM 937 C CA . ASP A 1 118 ? 8.200 9.546 -31.565 1.00 68.25 118 ASP A CA 1
ATOM 938 C C . ASP A 1 118 ? 8.828 8.735 -30.421 1.00 68.25 118 ASP A C 1
ATOM 940 O O . ASP A 1 118 ? 8.527 8.969 -29.244 1.00 68.25 118 ASP A O 1
ATOM 944 N N . ASP A 1 119 ? 9.829 7.911 -30.738 1.00 72.69 119 ASP A N 1
ATOM 945 C CA . ASP A 1 119 ? 10.653 7.205 -29.755 1.00 72.69 119 ASP A CA 1
ATOM 946 C C . ASP A 1 119 ? 11.391 8.132 -28.785 1.00 72.69 119 ASP A C 1
ATOM 948 O O . ASP A 1 119 ? 11.630 7.753 -27.641 1.00 72.69 119 ASP A O 1
ATOM 952 N N . THR A 1 120 ? 11.754 9.352 -29.195 1.00 76.44 120 THR A N 1
ATOM 953 C CA . THR A 1 120 ? 12.451 10.287 -28.293 1.00 76.44 120 THR A CA 1
ATOM 954 C C . THR A 1 120 ? 11.524 10.753 -27.173 1.00 76.44 120 THR A C 1
ATOM 956 O O . THR A 1 120 ? 11.920 10.792 -26.006 1.00 76.44 120 THR A O 1
ATOM 959 N N . LYS A 1 121 ? 10.268 11.070 -27.512 1.00 78.50 121 LYS A N 1
ATOM 960 C CA . LYS A 1 121 ? 9.250 11.463 -26.533 1.00 78.50 121 LYS A CA 1
ATOM 961 C C . LYS A 1 121 ? 8.859 10.275 -25.656 1.00 78.50 121 LYS A C 1
ATOM 963 O O . LYS A 1 121 ? 8.808 10.418 -24.439 1.00 78.50 121 LYS A O 1
ATOM 968 N N . TYR A 1 122 ? 8.653 9.108 -26.262 1.00 78.94 122 TYR A N 1
ATOM 969 C CA . TYR A 1 122 ? 8.339 7.876 -25.544 1.00 78.94 122 TYR A CA 1
ATOM 970 C C . TYR A 1 122 ? 9.436 7.497 -24.535 1.00 78.94 122 TYR A C 1
ATOM 972 O O . TYR A 1 122 ? 9.153 7.366 -23.346 1.00 78.94 122 TYR A O 1
ATOM 980 N N . LYS A 1 123 ? 10.708 7.443 -24.955 1.00 81.06 123 LYS A N 1
ATOM 981 C CA . LYS A 1 123 ? 11.848 7.141 -24.067 1.00 81.06 123 LYS A CA 1
ATOM 982 C C . LYS A 1 123 ? 11.988 8.159 -22.929 1.00 81.06 123 LYS A C 1
ATOM 984 O O . LYS A 1 123 ? 12.369 7.793 -21.816 1.00 81.06 123 LYS A O 1
ATOM 989 N N . ALA A 1 124 ? 11.662 9.431 -23.176 1.00 84.12 124 ALA A N 1
ATOM 990 C CA . ALA A 1 124 ? 11.659 10.458 -22.137 1.00 84.12 124 ALA A CA 1
ATOM 991 C C . ALA A 1 124 ? 10.560 10.228 -21.082 1.00 84.12 124 ALA A C 1
ATOM 993 O O . ALA A 1 124 ? 10.838 10.377 -19.891 1.00 84.12 124 ALA A O 1
ATOM 994 N N . GLU A 1 125 ? 9.348 9.836 -21.486 1.00 82.25 125 GLU A N 1
ATOM 995 C CA . GLU A 1 125 ? 8.274 9.482 -20.546 1.00 82.25 125 GLU A CA 1
ATOM 996 C C . GLU A 1 125 ? 8.607 8.206 -19.761 1.00 82.25 125 GLU A C 1
ATOM 998 O O . GLU A 1 125 ? 8.529 8.212 -18.534 1.00 82.25 125 GLU A O 1
ATOM 1003 N N . ILE A 1 126 ? 9.124 7.164 -20.422 1.00 84.12 126 ILE A N 1
ATOM 1004 C CA . ILE A 1 126 ? 9.591 5.936 -19.755 1.00 84.12 126 ILE A CA 1
ATOM 1005 C C . ILE A 1 126 ? 10.634 6.249 -18.676 1.00 84.12 126 ILE A C 1
ATOM 1007 O O . ILE A 1 126 ? 10.550 5.752 -17.550 1.00 84.12 126 ILE A O 1
ATOM 1011 N N . LYS A 1 127 ? 11.592 7.137 -18.970 1.00 87.25 127 LYS A N 1
ATOM 1012 C CA . LYS A 1 127 ? 12.597 7.568 -17.991 1.00 87.25 127 LYS A CA 1
ATOM 1013 C C . LYS A 1 127 ? 11.966 8.242 -16.768 1.00 87.25 127 LYS A C 1
ATOM 1015 O O . LYS A 1 127 ? 12.414 7.989 -15.649 1.00 87.25 127 LYS A O 1
ATOM 1020 N N . LYS A 1 128 ? 10.942 9.082 -16.958 1.00 86.12 128 LYS A N 1
ATOM 1021 C CA . LYS A 1 128 ? 10.216 9.716 -15.843 1.00 86.12 128 LYS A CA 1
ATOM 1022 C C . LYS A 1 128 ? 9.476 8.682 -15.007 1.00 86.12 128 LYS A C 1
ATOM 1024 O O . LYS A 1 128 ? 9.566 8.734 -13.785 1.00 86.12 128 LYS A O 1
ATOM 1029 N N . VAL A 1 129 ? 8.790 7.732 -15.645 1.00 85.06 129 VAL A N 1
ATOM 1030 C CA . VAL A 1 129 ? 8.062 6.685 -14.922 1.00 85.06 129 VAL A CA 1
ATOM 1031 C C . VAL A 1 129 ? 9.020 5.839 -14.085 1.00 85.06 129 VAL A C 1
ATOM 1033 O O . VAL A 1 129 ? 8.793 5.655 -12.890 1.00 85.06 129 VAL A O 1
ATOM 1036 N N . LYS A 1 130 ? 10.151 5.414 -14.661 1.00 89.69 130 LYS A N 1
ATOM 1037 C CA . LYS A 1 130 ? 11.173 4.652 -13.928 1.00 89.69 130 LYS A CA 1
ATOM 1038 C C . LYS A 1 130 ? 11.726 5.396 -12.714 1.00 89.69 130 LYS A C 1
ATOM 1040 O O . LYS A 1 130 ? 11.995 4.771 -11.689 1.00 89.69 130 LYS A O 1
ATOM 1045 N N . ALA A 1 131 ? 11.895 6.714 -12.818 1.00 90.44 131 ALA A N 1
ATOM 1046 C CA . ALA A 1 131 ? 12.373 7.535 -11.710 1.00 90.44 131 ALA A CA 1
ATOM 1047 C C . ALA A 1 131 ? 11.385 7.570 -10.528 1.00 90.44 131 ALA A C 1
ATOM 1049 O O . ALA A 1 131 ? 11.813 7.743 -9.390 1.00 90.44 131 ALA A O 1
ATOM 1050 N N . ASN A 1 132 ? 10.088 7.358 -10.777 1.00 90.25 132 ASN A N 1
ATOM 1051 C CA . ASN A 1 132 ? 9.056 7.411 -9.743 1.00 90.25 132 ASN A CA 1
ATOM 1052 C C . ASN A 1 132 ? 8.817 6.075 -9.025 1.00 90.25 132 ASN A C 1
ATOM 1054 O O . ASN A 1 132 ? 8.171 6.090 -7.989 1.00 90.25 132 ASN A O 1
ATOM 1058 N N . ILE A 1 133 ? 9.334 4.935 -9.505 1.00 92.06 133 ILE A N 1
ATOM 1059 C CA . ILE A 1 133 ? 9.030 3.605 -8.926 1.00 92.06 133 ILE A CA 1
ATOM 1060 C C . ILE A 1 133 ? 9.334 3.542 -7.423 1.00 92.06 133 ILE A C 1
ATOM 1062 O O . ILE A 1 133 ? 8.514 3.055 -6.647 1.00 92.06 133 ILE A O 1
ATOM 1066 N N . GLY A 1 134 ? 10.497 4.057 -7.009 1.00 92.69 134 GLY A N 1
ATOM 1067 C CA . GLY A 1 134 ? 10.878 4.100 -5.594 1.00 92.69 134 GLY A CA 1
ATOM 1068 C C . GLY A 1 134 ? 9.917 4.957 -4.770 1.00 92.69 134 GLY A C 1
ATOM 1069 O O . GLY A 1 134 ? 9.383 4.488 -3.770 1.00 92.69 134 GLY A O 1
ATOM 1070 N N . LYS A 1 135 ? 9.614 6.168 -5.254 1.00 92.50 135 LYS A N 1
ATOM 1071 C CA . LYS A 1 135 ? 8.667 7.080 -4.600 1.00 92.50 135 LYS A CA 1
ATOM 1072 C C . LYS A 1 135 ? 7.261 6.476 -4.513 1.00 92.50 135 LYS A C 1
ATOM 1074 O O . LYS A 1 135 ? 6.634 6.539 -3.467 1.00 92.50 135 LYS A O 1
ATOM 1079 N N . ASN A 1 136 ? 6.779 5.845 -5.582 1.00 92.00 136 ASN A N 1
ATOM 1080 C CA . ASN A 1 136 ? 5.472 5.194 -5.597 1.00 92.00 136 ASN A CA 1
ATOM 1081 C C . ASN A 1 136 ? 5.409 4.060 -4.561 1.00 92.00 136 ASN A C 1
ATOM 1083 O O . ASN A 1 136 ? 4.411 3.928 -3.858 1.00 92.00 136 ASN A O 1
ATOM 1087 N N . LYS A 1 137 ? 6.481 3.268 -4.416 1.00 94.75 137 LYS A N 1
ATOM 1088 C CA . LYS A 1 137 ? 6.579 2.247 -3.362 1.00 94.75 137 LYS A CA 1
ATOM 1089 C C . LYS A 1 137 ? 6.478 2.859 -1.963 1.00 94.75 137 LYS A C 1
ATOM 1091 O O . LYS A 1 137 ? 5.738 2.336 -1.135 1.00 94.75 137 LYS A O 1
ATOM 1096 N N . GLU A 1 138 ? 7.175 3.962 -1.707 1.00 95.06 138 GLU A N 1
ATOM 1097 C CA . GLU A 1 138 ? 7.091 4.687 -0.432 1.00 95.06 138 GLU A CA 1
ATOM 1098 C C . GLU A 1 138 ? 5.677 5.222 -0.171 1.00 95.06 138 GLU A C 1
ATOM 1100 O O . GLU A 1 138 ? 5.136 5.001 0.909 1.00 95.06 138 GLU A O 1
ATOM 1105 N N . SER A 1 139 ? 5.033 5.831 -1.170 1.00 94.38 139 SER A N 1
ATOM 1106 C CA . SER A 1 139 ? 3.659 6.333 -1.043 1.00 94.38 139 SER A CA 1
ATOM 1107 C C . SER A 1 139 ? 2.636 5.219 -0.801 1.00 94.38 139 SER A C 1
ATOM 1109 O O . SER A 1 139 ? 1.738 5.390 0.017 1.00 94.38 139 SER A O 1
ATOM 1111 N N . MET A 1 140 ? 2.784 4.049 -1.432 1.00 94.94 140 MET A N 1
ATOM 1112 C CA . MET A 1 140 ? 1.935 2.887 -1.129 1.00 94.94 140 MET A CA 1
ATOM 1113 C C . MET A 1 140 ? 2.095 2.421 0.327 1.00 94.94 140 MET A C 1
ATOM 1115 O O . MET A 1 140 ? 1.111 2.063 0.973 1.00 94.94 140 MET A O 1
ATOM 1119 N N . LEU A 1 141 ? 3.322 2.434 0.859 1.00 96.56 141 LEU A N 1
ATOM 1120 C CA . LEU A 1 141 ? 3.579 2.090 2.262 1.00 96.56 141 LEU A CA 1
ATOM 1121 C C . LEU A 1 141 ? 2.994 3.130 3.221 1.00 96.56 141 LEU A C 1
ATOM 1123 O O . LEU A 1 141 ? 2.455 2.754 4.259 1.00 96.56 141 LEU A O 1
ATOM 1127 N N . GLU A 1 142 ? 3.066 4.413 2.869 1.00 95.38 142 GLU A N 1
ATOM 1128 C CA . GLU A 1 142 ? 2.443 5.498 3.629 1.00 95.38 142 GLU A CA 1
ATOM 1129 C C . GLU A 1 142 ? 0.922 5.313 3.705 1.00 95.38 142 GLU A C 1
ATOM 1131 O O . GLU A 1 142 ? 0.362 5.289 4.800 1.00 95.38 142 GLU A O 1
ATOM 1136 N N . ILE A 1 143 ? 0.270 5.060 2.565 1.00 94.06 143 ILE A N 1
ATOM 1137 C CA . ILE A 1 143 ? -1.170 4.772 2.474 1.00 94.06 143 ILE A CA 1
ATOM 1138 C C . ILE A 1 143 ? -1.558 3.607 3.393 1.00 94.06 143 ILE A C 1
ATOM 1140 O O . ILE A 1 143 ? -2.463 3.735 4.221 1.00 94.06 143 ILE A O 1
ATOM 1144 N N . LEU A 1 144 ? -0.855 2.474 3.294 1.00 96.06 144 LEU A N 1
ATOM 1145 C CA . LEU A 1 144 ? -1.127 1.301 4.130 1.00 96.06 144 LEU A CA 1
ATOM 1146 C C . LEU A 1 144 ? -0.888 1.587 5.619 1.00 96.06 144 LEU A C 1
ATOM 1148 O O . LEU A 1 144 ? -1.658 1.124 6.458 1.00 96.06 144 LEU A O 1
ATOM 1152 N N . GLY A 1 145 ? 0.136 2.376 5.951 1.00 95.81 145 GLY A N 1
ATOM 1153 C CA . GLY A 1 145 ? 0.412 2.810 7.319 1.00 95.81 145 GLY A CA 1
ATOM 1154 C C . GLY A 1 145 ? -0.722 3.652 7.904 1.00 95.81 145 GLY A C 1
ATOM 1155 O O . GLY A 1 145 ? -1.158 3.398 9.025 1.00 95.81 145 GLY A O 1
ATOM 1156 N N . MET A 1 146 ? -1.264 4.593 7.129 1.00 94.81 146 MET A N 1
ATOM 1157 C CA . MET A 1 146 ? -2.408 5.405 7.555 1.00 94.81 146 MET A CA 1
ATOM 1158 C C . MET A 1 146 ? -3.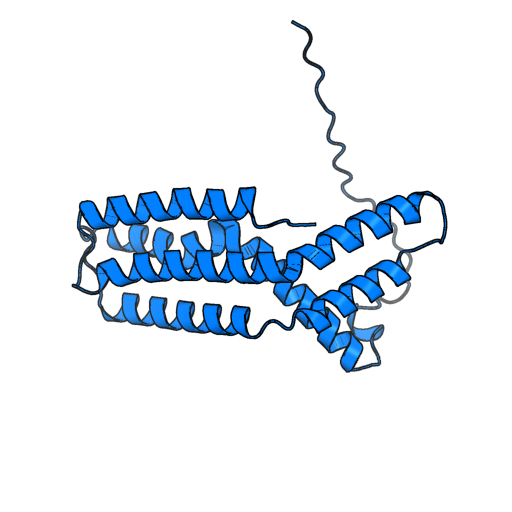667 4.557 7.765 1.00 94.81 146 MET A C 1
ATOM 1160 O O . MET A 1 146 ? -4.367 4.739 8.760 1.00 94.81 146 MET A O 1
ATOM 1164 N N . ILE A 1 147 ? -3.935 3.597 6.872 1.00 95.62 147 ILE A N 1
ATOM 1165 C CA . ILE A 1 147 ? -5.038 2.635 7.037 1.00 95.62 147 ILE A CA 1
ATOM 1166 C C . ILE A 1 147 ? -4.841 1.823 8.325 1.00 95.62 147 ILE A C 1
ATOM 1168 O O . ILE A 1 147 ? -5.781 1.646 9.099 1.00 95.62 147 ILE A O 1
ATOM 1172 N N . ARG A 1 148 ? -3.611 1.378 8.600 1.00 96.56 148 ARG A N 1
ATOM 1173 C CA . ARG A 1 148 ? -3.286 0.604 9.803 1.00 96.56 148 ARG A CA 1
ATOM 1174 C C . ARG A 1 148 ? -3.580 1.399 11.066 1.00 96.56 148 ARG A C 1
ATOM 1176 O O . ARG A 1 148 ? -4.282 0.899 11.938 1.00 96.56 148 ARG A O 1
ATOM 1183 N N . SER A 1 149 ? -3.125 2.649 11.123 1.00 95.25 149 SER A N 1
ATOM 1184 C CA . SER A 1 149 ? -3.420 3.541 12.246 1.00 95.25 149 SER A CA 1
ATOM 1185 C C . SER A 1 149 ? -4.919 3.783 12.424 1.00 95.25 149 SER A C 1
ATOM 1187 O O . SER A 1 149 ? -5.373 3.896 13.555 1.00 95.25 149 SER A O 1
ATOM 1189 N N . GLY A 1 150 ? -5.700 3.818 11.338 1.00 95.00 150 GLY A N 1
ATOM 1190 C CA . GLY A 1 150 ? -7.161 3.896 11.414 1.00 95.00 150 GLY A CA 1
ATOM 1191 C C . GLY A 1 150 ? -7.798 2.666 12.069 1.00 95.00 150 GLY A C 1
ATOM 1192 O O . GLY A 1 150 ? -8.672 2.819 12.916 1.00 95.00 150 GLY A O 1
ATOM 1193 N N . LEU A 1 151 ? -7.339 1.458 11.727 1.00 95.19 151 LEU A N 1
ATOM 1194 C CA . LEU A 1 151 ? -7.814 0.212 12.347 1.00 95.19 151 LEU A CA 1
ATOM 1195 C C . LEU A 1 151 ? -7.421 0.098 13.823 1.00 95.19 151 LEU A C 1
ATOM 1197 O O . LEU A 1 151 ? -8.194 -0.420 14.626 1.00 95.19 151 LEU A O 1
ATOM 1201 N N . GLU A 1 152 ? -6.230 0.580 14.185 1.00 95.62 152 GLU A N 1
ATOM 1202 C CA . GLU A 1 152 ? -5.731 0.529 15.563 1.00 95.62 152 GLU A CA 1
ATOM 1203 C C . GLU A 1 152 ? -6.588 1.330 16.548 1.00 95.62 152 GLU A C 1
ATOM 1205 O O . GLU A 1 152 ? -6.639 0.967 17.721 1.00 95.62 152 GLU A O 1
ATOM 1210 N N . LEU A 1 153 ? -7.317 2.350 16.079 1.00 95.31 153 LEU A N 1
ATOM 1211 C CA . LEU A 1 153 ? -8.249 3.110 16.918 1.00 95.31 153 LEU A CA 1
ATOM 1212 C C . LEU A 1 153 ? -9.348 2.220 17.517 1.00 95.31 153 LEU A C 1
ATOM 1214 O O . LEU A 1 153 ? -9.736 2.435 18.653 1.00 95.31 153 LEU A O 1
ATOM 1218 N N . GLY A 1 154 ? -9.789 1.177 16.806 1.00 92.94 154 GLY A N 1
ATOM 1219 C CA . GLY A 1 154 ? -10.869 0.294 17.263 1.00 92.94 154 GLY A CA 1
ATOM 1220 C C . GLY A 1 154 ? -10.424 -0.829 18.202 1.00 92.94 154 GLY A C 1
ATOM 1221 O O . GLY A 1 154 ? -11.226 -1.696 18.552 1.00 92.94 154 GLY A O 1
ATOM 1222 N N . GLN A 1 155 ? -9.143 -0.888 18.583 1.00 92.69 155 GLN A N 1
ATOM 1223 C CA . GLN A 1 155 ? -8.613 -1.982 19.409 1.00 92.69 155 GLN A CA 1
ATOM 1224 C C . GLN A 1 155 ? -9.177 -2.016 20.833 1.00 92.69 155 GLN A C 1
ATOM 1226 O O . GLN A 1 155 ? -9.110 -3.062 21.482 1.00 92.69 155 GLN A O 1
ATOM 1231 N N . ASP A 1 156 ? -9.733 -0.907 21.317 1.00 92.62 156 ASP A N 1
ATOM 1232 C CA . ASP A 1 156 ? -10.390 -0.822 22.622 1.00 92.62 156 ASP A CA 1
ATOM 1233 C C . ASP A 1 156 ? -11.817 -1.412 22.626 1.00 92.62 156 ASP A C 1
ATOM 1235 O O . ASP A 1 156 ? -12.430 -1.544 23.687 1.00 92.62 156 ASP A O 1
ATOM 1239 N N . GLY A 1 157 ? -12.317 -1.842 21.460 1.00 93.94 157 GLY A N 1
ATOM 1240 C CA . GLY A 1 157 ? -13.614 -2.492 21.300 1.00 93.94 157 GLY A CA 1
ATOM 1241 C C . GLY A 1 157 ? -14.723 -1.585 20.768 1.00 93.94 157 GLY A C 1
ATOM 1242 O O . GLY A 1 157 ? -15.865 -2.042 20.670 1.00 93.94 157 GLY A O 1
ATOM 1243 N N . GLN A 1 158 ? -14.429 -0.345 20.374 1.00 95.25 158 GLN A N 1
ATOM 1244 C CA . GLN A 1 158 ? -15.391 0.531 19.701 1.00 95.25 158 GLN A CA 1
ATOM 1245 C C . GLN A 1 158 ? -14.692 1.591 18.841 1.00 95.25 158 GLN A C 1
ATOM 1247 O O . GLN A 1 158 ? -13.531 1.896 19.053 1.00 95.25 158 GLN A O 1
ATOM 1252 N N . PHE A 1 159 ? -15.406 2.197 17.893 1.00 95.62 159 PHE A N 1
ATOM 1253 C CA . PHE A 1 159 ? -14.986 3.486 17.334 1.00 95.62 159 PHE A CA 1
ATOM 1254 C C . PHE A 1 159 ? -15.876 4.588 17.890 1.00 95.62 159 PHE A C 1
ATOM 1256 O O . PHE A 1 159 ? -17.077 4.626 17.611 1.00 95.62 159 PHE A O 1
ATOM 1263 N N . ASP A 1 160 ? -15.293 5.496 18.669 1.00 94.75 160 ASP A N 1
ATOM 1264 C CA . ASP A 1 160 ? -16.019 6.664 19.149 1.00 94.75 160 ASP A CA 1
ATOM 1265 C C . ASP A 1 160 ? -16.126 7.765 18.073 1.00 94.75 160 ASP A C 1
ATOM 1267 O O . ASP A 1 160 ? -15.614 7.657 16.955 1.00 94.75 160 ASP A O 1
ATOM 1271 N N . GLN A 1 161 ? -16.832 8.855 18.385 1.00 94.44 161 GLN A N 1
ATOM 1272 C CA . GLN A 1 161 ? -17.018 9.947 17.424 1.00 94.44 161 GLN A CA 1
ATOM 1273 C C . GLN A 1 161 ? -15.712 10.634 17.014 1.00 94.44 161 GLN A C 1
ATOM 1275 O O . GLN A 1 161 ? -15.636 11.165 15.903 1.00 94.44 161 GLN A O 1
ATOM 1280 N N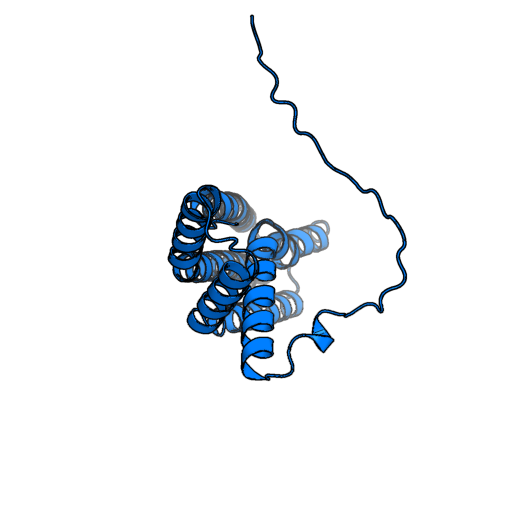 . ASP A 1 162 ? -14.712 10.681 17.887 1.00 96.50 162 ASP A N 1
ATOM 1281 C CA . ASP A 1 162 ? -13.438 11.318 17.582 1.00 96.50 162 ASP A CA 1
ATOM 1282 C C . ASP A 1 162 ? -12.566 10.400 16.723 1.00 96.50 162 ASP A C 1
ATOM 1284 O O . ASP A 1 162 ? -11.906 10.878 15.797 1.00 96.50 162 ASP A O 1
ATOM 1288 N N . ASP A 1 163 ? -12.643 9.089 16.923 1.00 95.88 163 ASP A N 1
ATOM 1289 C CA . ASP A 1 163 ? -12.006 8.110 16.048 1.00 95.88 163 ASP A CA 1
ATOM 1290 C C . ASP A 1 163 ? -12.626 8.102 14.654 1.00 95.88 163 ASP A C 1
ATOM 1292 O O . ASP A 1 163 ? -11.901 8.170 13.660 1.00 95.88 163 ASP A O 1
ATOM 1296 N N . LEU A 1 164 ? -13.957 8.149 14.552 1.00 94.19 164 LEU A N 1
ATOM 1297 C CA . LEU A 1 164 ? -14.646 8.266 13.263 1.00 94.19 164 LEU A CA 1
ATOM 1298 C C . LEU A 1 164 ? -14.235 9.540 12.502 1.00 94.19 164 LEU A C 1
ATOM 1300 O O . LEU A 1 164 ? -14.045 9.501 11.282 1.00 94.19 164 LEU A O 1
ATOM 1304 N N . LYS A 1 165 ? -14.019 10.664 13.202 1.00 94.75 165 LYS A N 1
ATOM 1305 C CA . LYS A 1 165 ? -13.477 11.892 12.588 1.00 94.75 165 LYS A CA 1
ATOM 1306 C C . LYS A 1 165 ? -12.043 11.698 12.095 1.00 94.75 165 LYS A C 1
ATOM 1308 O O . LYS A 1 165 ? -11.736 12.115 10.977 1.00 94.75 165 LYS A O 1
ATOM 1313 N N . LYS A 1 166 ? -11.165 11.066 12.885 1.00 94.88 166 LYS A N 1
ATOM 1314 C CA . LYS A 1 166 ? -9.783 10.760 12.463 1.00 94.88 166 LYS A CA 1
ATOM 1315 C C . LYS A 1 166 ? -9.776 9.862 11.225 1.00 94.88 166 LYS A C 1
ATOM 1317 O O . LYS A 1 166 ? -9.045 10.142 10.279 1.00 94.88 166 LYS A O 1
ATOM 1322 N N . ILE A 1 167 ? -10.628 8.837 11.193 1.00 92.75 167 ILE A N 1
ATOM 1323 C CA . ILE A 1 167 ? -10.752 7.910 10.061 1.00 92.75 167 ILE A CA 1
ATOM 1324 C C . ILE A 1 167 ? -11.256 8.621 8.798 1.00 92.75 167 ILE A C 1
ATOM 1326 O O . ILE A 1 167 ? -10.738 8.383 7.705 1.00 92.75 167 ILE A O 1
ATOM 1330 N N . SER A 1 168 ? -12.209 9.545 8.929 1.00 88.75 168 SER A N 1
ATOM 1331 C CA . SER A 1 168 ? -12.633 10.394 7.808 1.00 88.75 168 SER A CA 1
ATOM 1332 C C . SER A 1 168 ? -11.490 11.296 7.302 1.00 88.75 168 SER A C 1
ATOM 1334 O O . SER A 1 168 ? -11.295 11.458 6.094 1.00 88.75 168 SER A O 1
ATOM 1336 N N . GLY A 1 169 ? -10.665 11.823 8.213 1.00 89.81 169 GLY A N 1
ATOM 1337 C CA . GLY A 1 169 ? -9.449 12.570 7.870 1.00 89.81 169 GLY A CA 1
ATOM 1338 C C . GLY A 1 169 ? -8.392 11.729 7.141 1.00 89.81 169 GLY A C 1
ATOM 1339 O O . GLY A 1 169 ? -7.729 12.233 6.227 1.00 89.81 169 GLY A O 1
ATOM 1340 N N . ILE A 1 170 ? -8.274 10.441 7.486 1.00 89.56 170 ILE A N 1
ATOM 1341 C CA . ILE A 1 170 ? -7.417 9.483 6.774 1.00 89.56 170 ILE A CA 1
ATOM 1342 C C . ILE A 1 170 ? -7.876 9.367 5.322 1.00 89.56 170 ILE A C 1
ATOM 1344 O O . ILE A 1 170 ? -7.055 9.571 4.435 1.00 89.56 170 ILE A O 1
ATOM 1348 N N . GLN A 1 171 ? -9.169 9.155 5.057 1.00 84.25 171 GLN A N 1
ATOM 1349 C CA . GLN A 1 171 ? -9.693 9.045 3.686 1.00 84.25 171 GLN A CA 1
ATOM 1350 C C . GLN A 1 171 ? -9.288 10.237 2.803 1.00 84.25 171 GLN A C 1
ATOM 1352 O O . GLN A 1 171 ? -8.823 10.058 1.680 1.00 84.25 171 GLN A O 1
ATOM 1357 N N . SER A 1 172 ? -9.417 11.456 3.335 1.00 85.94 172 SER A N 1
ATOM 1358 C CA . SER A 1 172 ? -9.056 12.681 2.608 1.00 85.94 172 SER A CA 1
ATOM 1359 C C . SER A 1 172 ? -7.550 12.783 2.344 1.00 85.94 172 SER A C 1
ATOM 1361 O O . SER A 1 172 ? -7.125 13.238 1.284 1.00 85.94 172 SER A O 1
ATOM 1363 N N . SER A 1 173 ? -6.730 12.352 3.302 1.00 87.06 173 SER A N 1
ATOM 1364 C CA . SER A 1 173 ? -5.271 12.368 3.164 1.00 87.06 173 SER A CA 1
ATOM 1365 C C . SER A 1 173 ? -4.764 11.300 2.194 1.00 87.06 173 SER A C 1
ATOM 1367 O O . SER A 1 173 ? -3.862 11.580 1.408 1.00 87.06 173 SER A O 1
ATOM 1369 N N . LEU A 1 174 ? -5.368 10.107 2.203 1.00 87.69 174 LEU A N 1
ATOM 1370 C CA . LEU A 1 174 ? -5.041 9.021 1.276 1.00 87.69 174 LEU A CA 1
ATOM 1371 C C . LEU A 1 174 ? -5.231 9.459 -0.175 1.00 87.69 174 LEU A C 1
ATOM 1373 O O . LEU A 1 174 ? -4.344 9.261 -1.001 1.00 87.69 174 LEU A O 1
ATOM 1377 N N . LEU A 1 175 ? -6.348 10.135 -0.449 1.00 81.75 175 LEU A N 1
ATOM 1378 C CA . LEU A 1 175 ? -6.631 10.702 -1.762 1.00 81.75 175 LEU A CA 1
ATOM 1379 C C . LEU A 1 175 ? -5.568 11.672 -2.232 1.00 81.75 175 LEU A C 1
ATOM 1381 O O . LEU A 1 175 ? -5.087 11.585 -3.355 1.00 81.75 175 LEU A O 1
ATOM 1385 N N . LYS A 1 176 ? -5.175 12.576 -1.339 1.00 86.38 176 LYS A N 1
ATOM 1386 C CA . LYS A 1 176 ? -4.144 13.558 -1.634 1.00 86.38 176 LYS A CA 1
ATOM 1387 C C . LYS A 1 176 ? -2.810 12.883 -1.958 1.00 86.38 176 LYS A C 1
ATOM 1389 O O . LYS A 1 176 ? -2.156 13.267 -2.920 1.00 86.38 176 LYS A O 1
ATOM 1394 N N . ILE A 1 177 ? -2.412 11.871 -1.185 1.00 83.50 177 ILE A N 1
ATOM 1395 C CA . ILE A 1 177 ? -1.181 11.113 -1.450 1.00 83.50 177 ILE A CA 1
ATOM 1396 C C . ILE A 1 177 ? -1.277 10.401 -2.800 1.00 83.50 177 ILE A C 1
ATOM 1398 O O . ILE A 1 177 ? -0.320 10.449 -3.571 1.00 83.50 177 ILE A O 1
ATOM 1402 N N . TYR A 1 178 ? -2.412 9.781 -3.113 1.00 81.12 178 TYR A N 1
ATOM 1403 C CA . TYR A 1 178 ? -2.604 9.132 -4.403 1.00 81.12 178 TYR A CA 1
ATOM 1404 C C . TYR A 1 178 ? -2.494 10.133 -5.562 1.00 81.12 178 TYR A C 1
ATOM 1406 O O . TYR A 1 178 ? -1.606 9.993 -6.401 1.00 81.12 178 TYR A O 1
ATOM 1414 N N . ASP A 1 179 ? -3.300 11.195 -5.550 1.00 81.62 179 ASP A N 1
ATOM 1415 C CA . ASP A 1 179 ? -3.361 12.181 -6.633 1.00 81.62 179 ASP A CA 1
ATOM 1416 C C . ASP A 1 179 ? -2.038 12.944 -6.828 1.00 81.62 179 ASP A C 1
ATOM 1418 O O . ASP A 1 179 ? -1.641 13.254 -7.955 1.00 81.62 179 ASP A O 1
ATOM 1422 N N . GLU A 1 180 ? -1.338 13.279 -5.738 1.00 83.31 180 GLU A N 1
ATOM 1423 C CA . GLU A 1 180 ? -0.134 14.117 -5.793 1.00 83.31 180 GLU A CA 1
ATOM 1424 C C . GLU A 1 180 ? 1.161 13.306 -5.943 1.00 83.31 180 GLU A C 1
ATOM 1426 O O . GLU A 1 180 ? 2.124 13.773 -6.573 1.00 83.31 180 GLU A O 1
ATOM 1431 N N . ASN A 1 181 ? 1.221 12.102 -5.360 1.00 78.00 181 ASN A N 1
ATOM 1432 C CA . ASN A 1 181 ? 2.462 11.338 -5.248 1.00 78.00 181 ASN A CA 1
ATOM 1433 C C . ASN A 1 181 ? 2.495 10.068 -6.089 1.00 78.00 181 ASN A C 1
ATOM 1435 O O . ASN A 1 181 ? 3.571 9.767 -6.614 1.00 78.00 181 ASN A O 1
ATOM 1439 N N . LEU A 1 182 ? 1.373 9.361 -6.254 1.00 78.12 182 LEU A N 1
ATOM 1440 C CA . LEU A 1 182 ? 1.334 8.149 -7.067 1.00 78.12 182 LEU A CA 1
ATOM 1441 C C . LEU A 1 182 ? 1.141 8.502 -8.535 1.00 78.12 182 LEU A C 1
ATOM 1443 O O . LEU A 1 182 ? 0.051 8.775 -9.022 1.00 78.12 182 LEU A O 1
ATOM 1447 N N . LYS A 1 183 ? 2.249 8.468 -9.273 1.00 71.62 183 LYS A N 1
ATOM 1448 C CA . LYS A 1 183 ? 2.224 8.697 -10.718 1.00 71.62 183 LYS A CA 1
ATOM 1449 C C . LYS A 1 183 ? 2.034 7.367 -11.429 1.00 71.62 183 LYS A C 1
ATOM 1451 O O . LYS A 1 183 ? 3.000 6.612 -11.580 1.00 71.62 183 LYS A O 1
ATOM 1456 N N . SER A 1 184 ? 0.792 7.077 -11.809 1.00 61.25 184 SER A N 1
ATOM 1457 C CA . SER A 1 184 ? 0.483 6.046 -12.798 1.00 61.25 184 SER A CA 1
ATOM 1458 C C . SER A 1 184 ? 0.926 6.514 -14.193 1.00 61.25 184 SER A C 1
ATOM 1460 O O . SER A 1 184 ? 1.142 7.705 -14.423 1.00 61.25 184 SER A O 1
ATOM 1462 N N . TYR A 1 185 ? 1.204 5.535 -15.056 1.00 55.94 185 TYR A N 1
ATOM 1463 C CA . TYR A 1 185 ? 1.740 5.698 -16.412 1.00 55.94 185 TYR A CA 1
ATOM 1464 C C . TYR A 1 185 ? 0.972 6.707 -17.272 1.00 55.94 185 TYR A C 1
ATOM 1466 O O . TYR A 1 185 ? -0.278 6.671 -17.234 1.00 55.94 185 TYR A O 1
#

pLDDT: mean 80.93, std 19.8, range [30.22, 97.44]

Radius of gyration: 21.55 Å; chains: 1; bounding box: 41×51×61 Å